Protein AF-A0A914JLK6-F1 (afdb_monomer_lite)

Foldseek 3Di:
DAPCVVVVVPPPAPPFGAPFAWAWWFWDAPDDDPDGTDIDGFAAEAECPPTHADPVIHTFKTFTPAQDDQAFWKKKKKWKQQPAFWTKIKIWWGQGRDSGSMGGRPDDDPQTDIQIDIAGAPPPDPPPPRCVPPQKMKMKMFMFTARDTDGCPPPQSVCLSVPRDNGPVVSCVGPVVVRSPHTNYMGMYIYGD

Radius of gyration: 16.37 Å; chains: 1; bounding box: 39×44×38 Å

Structure (mmCIF, N/CA/C/O backbone):
data_AF-A0A914JLK6-F1
#
_entry.id   AF-A0A914JLK6-F1
#
loop_
_atom_site.group_PDB
_atom_site.id
_atom_site.type_symbol
_atom_site.label_atom_id
_atom_site.label_alt_id
_atom_site.label_comp_id
_atom_site.label_asym_id
_atom_site.label_entity_id
_atom_site.label_seq_id
_atom_site.pdbx_PDB_ins_code
_atom_site.Cartn_x
_atom_site.Cartn_y
_atom_site.Cartn_z
_atom_site.occupancy
_atom_site.B_iso_or_equiv
_atom_site.auth_seq_id
_atom_site.auth_comp_id
_atom_site.auth_asym_id
_atom_site.auth_atom_id
_atom_site.pdbx_PDB_model_num
ATOM 1 N N . MET A 1 1 ? -15.662 -10.775 -9.921 1.00 51.44 1 MET A N 1
ATOM 2 C CA . MET A 1 1 ? -15.520 -9.303 -9.989 1.00 51.44 1 MET A CA 1
ATOM 3 C C . MET A 1 1 ? -14.585 -8.872 -8.863 1.00 51.44 1 MET A C 1
ATOM 5 O O . MET A 1 1 ? -14.790 -9.366 -7.759 1.00 51.44 1 MET A O 1
ATOM 9 N N . PRO A 1 2 ? -13.545 -8.056 -9.115 1.00 67.31 2 PRO A N 1
ATOM 10 C CA . PRO A 1 2 ? -12.584 -7.654 -8.083 1.00 67.31 2 PRO A CA 1
ATOM 11 C C . PRO A 1 2 ? -13.261 -6.956 -6.897 1.00 67.31 2 PRO A C 1
ATOM 13 O O . PRO A 1 2 ? -14.128 -6.103 -7.097 1.00 67.31 2 PRO A O 1
ATOM 16 N N . VAL A 1 3 ? -12.841 -7.289 -5.671 1.00 74.81 3 VAL A N 1
ATOM 17 C CA . VAL A 1 3 ? -13.467 -6.812 -4.419 1.00 74.81 3 VAL A CA 1
ATOM 18 C C . VAL A 1 3 ? -13.531 -5.278 -4.351 1.00 74.81 3 VAL A C 1
ATOM 20 O O . VAL A 1 3 ? -14.501 -4.719 -3.851 1.00 74.81 3 VAL A O 1
ATOM 23 N N . PHE A 1 4 ? -12.548 -4.590 -4.933 1.00 76.56 4 PHE A N 1
ATOM 24 C CA . PHE A 1 4 ? -12.438 -3.127 -4.929 1.00 76.56 4 PHE A CA 1
ATOM 25 C C . PHE A 1 4 ? -13.512 -2.407 -5.753 1.00 76.56 4 PHE A C 1
ATOM 27 O O . PHE A 1 4 ? -13.849 -1.267 -5.433 1.00 76.56 4 PHE A O 1
ATOM 34 N N . TYR A 1 5 ? -14.074 -3.052 -6.781 1.00 74.06 5 TYR A N 1
ATOM 35 C CA . TYR A 1 5 ? -15.223 -2.493 -7.501 1.00 74.06 5 TYR A CA 1
ATOM 36 C C . TYR A 1 5 ? -16.512 -2.659 -6.698 1.00 74.06 5 TYR A C 1
ATOM 38 O O . TYR A 1 5 ? -17.339 -1.755 -6.661 1.00 74.06 5 TYR A O 1
ATOM 46 N N . VAL A 1 6 ? -16.662 -3.794 -6.009 1.00 60.12 6 VAL A N 1
ATOM 47 C CA . VAL A 1 6 ? -17.845 -4.087 -5.185 1.00 60.12 6 VAL A CA 1
ATOM 48 C C . VAL A 1 6 ? -17.938 -3.125 -4.000 1.00 60.12 6 VAL A C 1
ATOM 50 O O . VAL A 1 6 ? -19.023 -2.685 -3.635 1.00 60.12 6 VAL A O 1
ATOM 53 N N . THR A 1 7 ? -16.797 -2.738 -3.430 1.00 67.44 7 THR A N 1
ATOM 54 C CA . THR A 1 7 ? -16.727 -1.778 -2.322 1.00 67.44 7 THR A CA 1
ATOM 55 C C . THR A 1 7 ? -16.638 -0.317 -2.754 1.00 67.44 7 THR A C 1
ATOM 57 O O . THR A 1 7 ? -16.491 0.552 -1.898 1.00 67.44 7 THR A O 1
ATOM 60 N N . SER A 1 8 ? -16.734 -0.026 -4.058 1.00 76.06 8 SER A N 1
ATOM 61 C CA . SER A 1 8 ? -16.600 1.327 -4.630 1.00 76.06 8 SER A CA 1
ATOM 62 C C . SER A 1 8 ? -15.280 2.044 -4.287 1.00 76.06 8 SER A C 1
ATOM 64 O O . SER A 1 8 ? -15.167 3.257 -4.458 1.00 76.06 8 SER A O 1
ATOM 66 N N . LEU A 1 9 ? -14.254 1.307 -3.839 1.00 76.56 9 LEU A N 1
ATOM 67 C CA . LEU A 1 9 ? -12.904 1.846 -3.633 1.00 76.56 9 LEU A CA 1
ATOM 68 C C . LEU A 1 9 ? -12.240 2.186 -4.974 1.00 76.56 9 LEU A C 1
ATOM 70 O O . LEU A 1 9 ? -11.481 3.153 -5.069 1.00 76.56 9 LEU A O 1
ATOM 74 N N . SER A 1 10 ? -12.575 1.425 -6.017 1.00 76.88 10 SER A N 1
ATOM 75 C CA . SER A 1 10 ? -12.256 1.739 -7.408 1.00 76.88 10 SER A CA 1
ATOM 76 C C . SER A 1 10 ? -13.522 2.118 -8.186 1.00 76.88 10 SER A C 1
ATOM 78 O O . SER A 1 10 ? -14.533 1.429 -8.044 1.00 76.88 10 SER A O 1
ATOM 80 N N . PRO A 1 11 ? -13.488 3.170 -9.030 1.00 74.12 11 PRO A N 1
ATOM 81 C CA . PRO A 1 11 ? -12.346 4.043 -9.334 1.00 74.12 11 PRO A CA 1
ATOM 82 C C . PRO A 1 11 ? -12.174 5.224 -8.355 1.00 74.12 11 PRO A C 1
ATOM 84 O O . PRO A 1 11 ? -11.292 6.053 -8.554 1.00 74.12 11 PRO A O 1
ATOM 87 N N . SER A 1 12 ? -13.023 5.339 -7.324 1.00 74.06 12 SER A N 1
ATOM 88 C CA . SER A 1 12 ? -13.141 6.566 -6.516 1.00 74.06 12 SER A CA 1
ATOM 89 C C . SER A 1 12 ? -11.857 6.981 -5.795 1.00 74.06 12 SER A C 1
ATOM 91 O O . SER A 1 12 ? -11.597 8.174 -5.678 1.00 74.06 12 SER A O 1
ATOM 93 N N . ILE A 1 13 ? -11.102 6.024 -5.253 1.00 76.62 13 ILE A N 1
ATOM 94 C CA . ILE A 1 13 ? -9.840 6.272 -4.538 1.00 76.62 13 ILE A CA 1
ATOM 95 C C . ILE A 1 13 ? -8.681 5.692 -5.338 1.00 76.62 13 ILE A C 1
ATOM 97 O O . ILE A 1 13 ? -7.614 6.294 -5.428 1.00 76.62 13 ILE A O 1
ATOM 101 N N . ILE A 1 14 ? -8.890 4.506 -5.909 1.00 82.31 14 ILE A N 1
ATOM 102 C CA . ILE A 1 14 ? -7.873 3.777 -6.656 1.00 82.31 14 ILE A CA 1
ATOM 103 C C . ILE A 1 14 ? -8.328 3.680 -8.107 1.00 82.31 14 ILE A C 1
ATOM 105 O O . ILE A 1 14 ? -9.331 3.004 -8.354 1.00 82.31 14 ILE A O 1
ATOM 109 N N . PRO A 1 15 ? -7.585 4.272 -9.060 1.00 80.50 15 PRO A N 1
ATOM 110 C CA . PRO A 1 15 ? -7.978 4.322 -10.465 1.00 80.50 15 PRO A CA 1
ATOM 111 C C . PRO A 1 15 ? -8.300 2.945 -11.055 1.00 80.50 15 PRO A C 1
ATOM 113 O O . PRO A 1 15 ? -9.349 2.765 -11.668 1.00 80.50 15 PRO A O 1
ATOM 116 N N . ASN A 1 16 ? -7.435 1.957 -10.800 1.00 84.38 16 ASN A N 1
ATOM 117 C CA . ASN A 1 16 ? -7.572 0.593 -11.306 1.00 84.38 16 ASN A CA 1
ATOM 118 C C . ASN A 1 16 ? -7.625 -0.407 -10.149 1.00 84.38 16 ASN A C 1
ATOM 120 O O . ASN A 1 16 ? -6.753 -0.392 -9.279 1.00 84.38 16 ASN A O 1
ATOM 124 N N . ALA A 1 17 ? -8.618 -1.298 -10.156 1.00 85.38 17 ALA A N 1
ATOM 125 C CA . ALA A 1 17 ? -8.722 -2.324 -9.127 1.00 85.38 17 ALA A CA 1
ATOM 126 C C . ALA A 1 17 ? -7.528 -3.298 -9.189 1.00 85.38 17 ALA A C 1
ATOM 128 O O . ALA A 1 17 ? -7.058 -3.614 -10.286 1.00 85.38 17 ALA A O 1
ATOM 129 N N . PRO A 1 18 ? -7.064 -3.813 -8.037 1.00 88.25 18 PRO A N 1
ATOM 130 C CA . PRO A 1 18 ? -6.022 -4.829 -8.007 1.00 88.25 18 PRO A CA 1
ATOM 131 C C . PRO A 1 18 ? -6.419 -6.114 -8.734 1.00 88.25 18 PRO A C 1
ATOM 133 O O . PRO A 1 18 ? -7.589 -6.508 -8.716 1.00 88.25 18 PRO A O 1
ATOM 136 N N . ALA A 1 19 ? -5.430 -6.785 -9.331 1.00 86.88 19 ALA A N 1
ATOM 137 C CA . ALA A 1 19 ? -5.647 -8.039 -10.052 1.00 86.88 19 ALA A CA 1
ATOM 138 C C . ALA A 1 19 ? -5.975 -9.221 -9.119 1.00 86.88 19 ALA A C 1
ATOM 140 O O . ALA A 1 19 ? -6.777 -10.079 -9.487 1.00 86.88 19 ALA A O 1
ATOM 141 N N . SER A 1 20 ? -5.393 -9.256 -7.915 1.00 88.44 20 SER A N 1
ATOM 142 C CA . SER A 1 20 ? -5.618 -10.301 -6.909 1.00 88.44 20 SER A CA 1
ATOM 143 C C . SER A 1 20 ? -5.851 -9.747 -5.496 1.00 88.44 20 SER A C 1
ATOM 145 O O . SER A 1 20 ? -5.750 -8.543 -5.235 1.00 88.44 20 SER A O 1
ATOM 147 N N . GLY A 1 21 ? -6.221 -10.637 -4.572 1.00 87.81 21 GLY A N 1
ATOM 148 C CA . GLY A 1 21 ? -6.368 -10.328 -3.153 1.00 87.81 21 GLY A CA 1
ATOM 149 C C . GLY A 1 21 ? -5.070 -10.509 -2.362 1.00 87.81 21 GLY A C 1
ATOM 150 O O . GLY A 1 21 ? -4.130 -11.184 -2.786 1.00 87.81 21 GLY A O 1
ATOM 151 N N . ILE A 1 22 ? -5.042 -9.917 -1.172 1.00 91.69 22 ILE A N 1
ATOM 152 C CA . ILE A 1 22 ? -4.073 -10.246 -0.119 1.00 91.69 22 ILE A CA 1
ATOM 153 C C . ILE A 1 22 ? -4.765 -11.225 0.840 1.00 91.69 22 ILE A C 1
ATOM 155 O O . ILE A 1 22 ? -5.910 -10.981 1.232 1.00 91.69 22 ILE A O 1
ATOM 159 N N . ASP A 1 23 ? -4.081 -12.313 1.200 1.00 90.12 23 ASP A N 1
ATOM 160 C CA . ASP A 1 23 ? -4.590 -13.348 2.112 1.00 90.12 23 ASP A CA 1
ATOM 161 C C . ASP A 1 23 ? -4.698 -12.779 3.534 1.00 90.12 23 ASP A C 1
ATOM 163 O O . ASP A 1 23 ? -5.784 -12.686 4.111 1.00 90.12 23 ASP A O 1
ATOM 167 N N . TYR A 1 24 ? -3.574 -12.286 4.063 1.00 92.31 24 TYR A N 1
ATOM 168 C CA . TYR A 1 24 ? -3.529 -11.619 5.359 1.00 92.31 24 TYR A CA 1
ATOM 169 C C . TYR A 1 24 ? -2.393 -10.591 5.453 1.00 92.31 24 TYR A C 1
ATOM 171 O O . TYR A 1 24 ? -1.413 -10.607 4.703 1.00 92.31 24 TYR A O 1
ATOM 179 N N . ILE A 1 25 ? -2.534 -9.673 6.403 1.00 92.88 25 ILE A N 1
ATOM 180 C CA . ILE A 1 25 ? -1.597 -8.590 6.697 1.00 92.88 25 ILE A CA 1
ATOM 181 C C . ILE A 1 25 ? -1.244 -8.660 8.178 1.00 92.88 25 ILE A C 1
ATOM 183 O O . ILE A 1 25 ? -2.132 -8.713 9.022 1.00 92.88 25 ILE A O 1
ATOM 187 N N . VAL A 1 26 ? 0.045 -8.611 8.506 1.00 91.94 26 VAL A N 1
ATOM 188 C CA . VAL A 1 26 ? 0.512 -8.531 9.895 1.00 91.94 26 VAL A CA 1
ATOM 189 C C . VAL A 1 26 ? 0.804 -7.077 10.230 1.00 91.94 26 VAL A C 1
ATOM 191 O O . VAL A 1 26 ? 1.658 -6.447 9.593 1.00 91.94 26 VAL A O 1
ATOM 194 N N . LEU A 1 27 ? 0.134 -6.542 11.249 1.00 88.50 27 LEU A N 1
ATOM 195 C CA . LEU A 1 27 ? 0.415 -5.193 11.740 1.00 88.50 27 LEU A CA 1
ATOM 196 C C . LEU A 1 27 ? 1.680 -5.167 12.601 1.00 88.50 27 LEU A C 1
ATOM 198 O O . LEU A 1 27 ? 1.984 -6.117 13.319 1.00 88.50 27 LEU A O 1
ATOM 202 N N . ASN A 1 28 ? 2.406 -4.052 12.556 1.00 85.88 28 ASN A N 1
ATOM 203 C CA . ASN A 1 28 ? 3.559 -3.818 13.411 1.00 85.88 28 ASN A CA 1
ATOM 204 C C . ASN A 1 28 ? 3.188 -2.917 14.590 1.00 85.88 28 ASN A C 1
ATOM 206 O O . ASN A 1 28 ? 2.630 -1.830 14.412 1.00 85.88 28 ASN A O 1
ATOM 210 N N . GLU A 1 29 ? 3.532 -3.350 15.797 1.00 79.94 29 GLU A N 1
ATOM 211 C CA . GLU A 1 29 ? 3.361 -2.542 16.999 1.00 79.94 29 GLU A CA 1
ATOM 212 C C . GLU A 1 29 ? 4.485 -1.521 17.161 1.00 79.94 29 GLU A C 1
ATOM 214 O O . GLU A 1 29 ? 5.628 -1.754 16.774 1.00 79.94 29 GLU A O 1
ATOM 219 N N . TYR A 1 30 ? 4.159 -0.378 17.771 1.00 71.00 30 TYR A N 1
ATOM 220 C CA . TYR A 1 30 ? 5.162 0.632 18.105 1.00 71.00 30 TYR A CA 1
ATOM 221 C C . TYR A 1 30 ? 5.977 0.235 19.343 1.00 71.00 30 TYR A C 1
ATOM 223 O O . TYR A 1 30 ? 7.176 0.486 19.412 1.00 71.00 30 TYR A O 1
ATOM 231 N N . VAL A 1 31 ? 5.321 -0.404 20.314 1.00 67.88 31 VAL A N 1
ATOM 232 C CA . VAL A 1 31 ? 5.953 -0.987 21.500 1.00 67.88 31 VAL A CA 1
ATOM 233 C C . VAL A 1 31 ? 5.589 -2.457 21.520 1.00 67.88 31 VAL A C 1
ATOM 235 O O . VAL A 1 31 ? 4.403 -2.773 21.528 1.00 67.88 31 VAL A O 1
ATOM 238 N N . ALA A 1 32 ? 6.596 -3.329 21.539 1.00 66.94 32 ALA A N 1
ATOM 239 C CA . ALA A 1 32 ? 6.387 -4.770 21.548 1.00 66.94 32 ALA A CA 1
ATOM 240 C C . ALA A 1 32 ? 5.490 -5.184 22.724 1.00 66.94 32 ALA A C 1
ATOM 242 O O . ALA A 1 32 ? 5.832 -4.968 23.892 1.00 66.94 32 ALA A O 1
ATOM 243 N N . SER A 1 33 ? 4.335 -5.772 22.419 1.00 67.38 33 SER A N 1
ATOM 244 C CA . SER A 1 33 ? 3.552 -6.522 23.394 1.00 67.38 33 SER A CA 1
ATOM 245 C C . SER A 1 33 ? 4.112 -7.944 23.533 1.00 67.38 33 SER A C 1
ATOM 247 O O . SER A 1 33 ? 4.854 -8.432 22.682 1.00 67.38 33 SER A O 1
ATOM 249 N N . LYS A 1 34 ? 3.785 -8.634 24.633 1.00 65.88 34 LYS A N 1
ATOM 250 C CA . LYS A 1 34 ? 4.225 -10.024 24.871 1.00 65.88 34 LYS A CA 1
ATOM 251 C C . LYS A 1 34 ? 3.493 -11.061 23.992 1.00 65.88 34 LYS A C 1
ATOM 253 O O . LYS A 1 34 ? 3.729 -12.251 24.166 1.00 65.88 34 LYS A O 1
ATOM 258 N N . GLY A 1 35 ? 2.584 -10.636 23.111 1.00 71.56 35 GLY A N 1
ATOM 259 C CA . GLY A 1 35 ? 1.704 -11.514 22.337 1.00 71.56 35 GLY A CA 1
ATOM 260 C C . GLY A 1 35 ? 2.054 -11.597 20.847 1.00 71.56 35 GLY A C 1
ATOM 261 O O . GLY A 1 35 ? 2.899 -10.844 20.359 1.00 71.56 35 GLY A O 1
ATOM 262 N N . PRO A 1 36 ? 1.398 -12.507 20.103 1.00 79.44 36 PRO A N 1
ATOM 263 C CA . PRO A 1 36 ? 1.497 -12.534 18.651 1.00 79.44 36 PRO A CA 1
ATOM 264 C C . PRO A 1 36 ? 0.918 -11.244 18.056 1.00 79.44 36 PRO A C 1
ATOM 266 O O . PRO A 1 36 ? -0.112 -10.731 18.507 1.00 79.44 36 PRO A O 1
ATOM 269 N N . LEU A 1 37 ? 1.592 -10.724 17.030 1.00 84.38 37 LEU A N 1
ATOM 270 C CA . LEU A 1 37 ? 1.117 -9.565 16.278 1.00 84.38 37 LEU A CA 1
ATOM 271 C C . LEU A 1 37 ? -0.164 -9.925 15.517 1.00 84.38 37 LEU A C 1
ATOM 273 O O . LEU A 1 37 ? -0.284 -11.060 15.053 1.00 84.38 37 LEU A O 1
ATOM 277 N N . PRO A 1 38 ? -1.116 -8.990 15.373 1.00 85.44 38 PRO A N 1
ATOM 278 C CA . PRO A 1 38 ? -2.407 -9.319 14.804 1.00 85.44 38 PRO A CA 1
ATOM 279 C C . PRO A 1 38 ? -2.308 -9.490 13.290 1.00 85.44 38 PRO A C 1
ATOM 281 O O . PRO A 1 38 ? -1.707 -8.672 12.584 1.00 85.44 38 PRO A O 1
ATOM 284 N N . GLU A 1 39 ? -2.948 -10.557 12.827 1.00 89.94 39 GLU A N 1
ATOM 285 C CA . GLU A 1 39 ? -3.199 -10.854 11.424 1.00 89.94 39 GLU A CA 1
ATOM 286 C C . GLU A 1 39 ? -4.582 -10.336 11.038 1.00 89.94 39 GLU A C 1
ATOM 288 O O . GLU A 1 39 ? -5.567 -10.598 11.724 1.00 89.94 39 GLU A O 1
ATOM 293 N N . ILE A 1 40 ? -4.641 -9.583 9.945 1.00 89.75 40 ILE A N 1
ATOM 294 C CA . ILE A 1 40 ? -5.853 -8.946 9.441 1.00 89.75 40 ILE A CA 1
ATOM 295 C C . ILE A 1 40 ? -6.112 -9.417 8.019 1.00 89.75 40 ILE A C 1
ATOM 297 O O . ILE A 1 40 ? -5.205 -9.411 7.185 1.00 89.75 40 ILE A O 1
ATOM 301 N N . ARG A 1 41 ? -7.358 -9.782 7.735 1.00 91.00 41 ARG A N 1
ATOM 302 C CA . ARG A 1 41 ? -7.831 -10.184 6.412 1.00 91.00 41 ARG A CA 1
ATOM 303 C C . ARG A 1 41 ? -8.681 -9.094 5.770 1.00 91.00 41 ARG A C 1
ATOM 305 O O . ARG A 1 41 ? -9.063 -8.095 6.381 1.00 91.00 41 ARG A O 1
ATOM 312 N N . THR A 1 42 ? -8.968 -9.288 4.488 1.00 87.19 42 THR A N 1
ATOM 313 C CA . THR A 1 42 ? -9.777 -8.348 3.709 1.00 87.19 42 THR A CA 1
ATOM 314 C C . THR A 1 42 ? -11.180 -8.206 4.294 1.00 87.19 42 THR A C 1
ATOM 316 O O . THR A 1 42 ? -11.908 -9.183 4.426 1.00 87.19 42 THR A O 1
ATOM 319 N N . GLY A 1 43 ? -11.575 -6.967 4.577 1.00 83.25 43 GLY A N 1
ATOM 320 C CA . GLY A 1 43 ? -12.886 -6.615 5.112 1.00 83.25 43 GLY A CA 1
ATOM 321 C C . GLY A 1 43 ? -12.983 -6.634 6.636 1.00 83.25 43 GLY A C 1
ATOM 322 O O . GLY A 1 43 ? -14.000 -6.167 7.147 1.00 83.25 43 GLY A O 1
ATOM 323 N N . ASP A 1 44 ? -11.947 -7.091 7.344 1.00 85.50 44 ASP A N 1
ATOM 324 C CA . ASP A 1 44 ? -11.962 -7.212 8.800 1.00 85.50 44 ASP A CA 1
ATOM 325 C C . ASP A 1 44 ? -12.140 -5.862 9.506 1.00 85.50 44 ASP A C 1
ATOM 327 O O . ASP A 1 44 ? -11.676 -4.803 9.056 1.00 85.50 44 ASP A O 1
ATOM 331 N N . HIS A 1 45 ? -12.773 -5.927 10.678 1.00 84.31 45 HIS A N 1
ATOM 332 C CA . HIS A 1 45 ? -12.903 -4.814 11.611 1.00 84.31 45 HIS A CA 1
ATOM 333 C C . HIS A 1 45 ? -12.070 -5.113 12.841 1.00 84.31 45 HIS A C 1
ATOM 335 O O . HIS A 1 45 ? -12.435 -5.923 13.690 1.00 84.31 45 HIS A O 1
ATOM 341 N N . PHE A 1 46 ? -10.945 -4.431 12.938 1.00 82.88 46 PHE A N 1
ATOM 342 C CA . PHE A 1 46 ? -9.969 -4.648 13.977 1.00 82.88 46 PHE A CA 1
ATOM 343 C C . PHE A 1 46 ? -10.047 -3.549 15.040 1.00 82.88 46 PHE A C 1
ATOM 345 O O . PHE A 1 46 ? -9.991 -2.359 14.730 1.00 82.88 46 PHE A O 1
ATOM 352 N N . SER A 1 47 ? -10.145 -3.937 16.310 1.00 79.25 47 SER A N 1
ATOM 353 C CA . SER A 1 47 ? -10.071 -2.996 17.429 1.00 79.25 47 SER A CA 1
ATOM 354 C C . SER A 1 47 ? -8.623 -2.796 17.859 1.00 79.25 47 SER A C 1
ATOM 356 O O . SER A 1 47 ? -7.884 -3.762 18.028 1.00 79.25 47 SER A O 1
ATOM 358 N N . LYS A 1 48 ? -8.204 -1.544 18.071 1.00 72.56 48 LYS A N 1
ATOM 359 C CA . LYS A 1 48 ? -6.843 -1.245 18.540 1.00 72.56 48 LYS A CA 1
ATOM 360 C C . LYS A 1 48 ? -6.537 -1.815 19.906 1.00 72.56 48 LYS A C 1
ATOM 362 O O . LYS A 1 48 ? -5.397 -2.182 20.145 1.00 72.56 48 LYS A O 1
ATOM 367 N N . LEU A 1 49 ? -7.516 -1.870 20.797 1.00 68.06 49 LEU A N 1
ATOM 368 C CA . LEU A 1 49 ? -7.362 -2.499 22.104 1.00 68.06 49 LEU A CA 1
ATOM 369 C C . LEU A 1 49 ? -7.293 -4.019 21.877 1.00 68.06 49 LEU A C 1
ATOM 371 O O . LEU A 1 49 ? -8.242 -4.548 21.297 1.00 68.06 49 LEU A O 1
ATOM 375 N N . PRO A 1 50 ? -6.221 -4.740 22.277 1.00 69.44 50 PRO A N 1
ATOM 376 C CA . PRO A 1 50 ? -5.225 -4.440 23.328 1.00 69.44 50 PRO A CA 1
ATOM 377 C C . PRO A 1 50 ? -3.820 -3.965 22.871 1.00 69.44 50 PRO A C 1
ATOM 379 O O . PRO A 1 50 ? -2.910 -3.860 23.695 1.00 69.44 50 PRO A O 1
ATOM 382 N N . TYR A 1 51 ? -3.608 -3.702 21.586 1.00 70.00 51 TYR A N 1
ATOM 383 C CA . TYR A 1 51 ? -2.294 -3.460 20.981 1.00 70.00 51 TYR A CA 1
ATOM 384 C C . TYR A 1 51 ? -1.861 -1.984 21.012 1.00 70.00 51 TYR A C 1
ATOM 386 O O . TYR A 1 51 ? -2.665 -1.054 20.882 1.00 70.00 51 TYR A O 1
ATOM 394 N N . LYS A 1 52 ? -0.549 -1.735 21.127 1.00 70.94 52 LYS A N 1
ATOM 395 C CA . LYS A 1 52 ? 0.013 -0.368 21.184 1.00 70.94 52 LYS A CA 1
ATOM 396 C C . LYS A 1 52 ? 0.418 0.139 19.799 1.00 70.94 52 LYS A C 1
ATOM 398 O O . LYS A 1 52 ? 1.602 0.298 19.489 1.00 70.94 52 LYS A O 1
ATOM 403 N N . PHE A 1 53 ? -0.577 0.420 18.960 1.00 77.06 53 PHE A N 1
ATOM 404 C CA . PHE A 1 53 ? -0.352 0.959 17.617 1.00 77.06 53 PHE A CA 1
ATOM 405 C C . PHE A 1 53 ? -0.197 2.484 17.581 1.00 77.06 53 PHE A C 1
ATOM 407 O O . PHE A 1 53 ? -0.993 3.218 18.170 1.00 77.06 53 PHE A O 1
ATOM 414 N N . ARG A 1 54 ? 0.777 2.970 16.799 1.00 70.75 54 ARG A N 1
ATOM 415 C CA . ARG A 1 54 ? 0.837 4.376 16.369 1.00 70.75 54 ARG A CA 1
ATOM 416 C C . ARG A 1 54 ? -0.164 4.606 15.230 1.00 70.75 54 ARG A C 1
ATOM 418 O O . ARG A 1 54 ? -0.477 3.683 14.488 1.00 70.75 54 ARG A O 1
ATOM 425 N N . GLU A 1 55 ? -0.697 5.819 15.110 1.00 69.69 55 GLU A N 1
ATOM 426 C CA . GLU A 1 55 ? -1.454 6.244 13.925 1.00 69.69 55 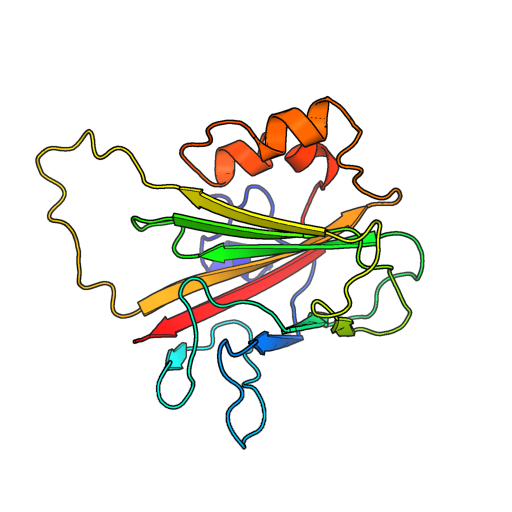GLU A CA 1
ATOM 427 C C . GLU A 1 55 ? -0.547 7.028 12.970 1.00 69.69 55 GLU A C 1
ATOM 429 O O . GLU A 1 55 ? 0.102 7.968 13.440 1.00 69.69 55 GLU A O 1
ATOM 434 N N . PRO A 1 56 ? -0.514 6.698 11.663 1.00 74.88 56 PRO A N 1
ATOM 435 C CA . PRO A 1 56 ? -1.070 5.497 11.015 1.00 74.88 56 PRO A CA 1
ATOM 436 C C . PRO A 1 56 ? -0.346 4.206 11.443 1.00 74.88 56 PRO A C 1
ATOM 438 O O . PRO A 1 56 ? 0.825 4.243 11.820 1.00 74.88 56 PRO A O 1
ATOM 441 N N . VAL A 1 57 ? -1.046 3.065 11.398 1.00 81.56 57 VAL A N 1
ATOM 442 C CA . VAL A 1 57 ? -0.466 1.763 11.778 1.00 81.56 57 VAL A CA 1
ATOM 443 C C . VAL A 1 57 ? 0.574 1.322 10.752 1.00 81.56 57 VAL A C 1
ATOM 445 O O . VAL A 1 57 ? 0.328 1.386 9.552 1.00 81.56 57 VAL A O 1
ATOM 448 N N . TYR A 1 58 ? 1.735 0.863 11.215 1.00 85.06 58 TYR A N 1
ATOM 449 C CA . TYR A 1 58 ? 2.773 0.321 10.340 1.00 85.06 58 TYR A CA 1
ATOM 450 C C . TYR A 1 58 ? 2.506 -1.147 10.025 1.00 85.06 58 TYR A C 1
ATOM 452 O O . TYR A 1 58 ? 1.955 -1.881 10.843 1.00 85.06 58 TYR A O 1
ATOM 460 N N . LEU A 1 59 ? 2.932 -1.590 8.848 1.00 88.81 59 LEU A N 1
ATOM 461 C CA . LEU A 1 59 ? 2.832 -2.987 8.450 1.00 88.81 59 LEU A CA 1
ATOM 462 C C . LEU A 1 59 ? 4.140 -3.712 8.764 1.00 88.81 59 LEU A C 1
ATOM 464 O O . LEU A 1 59 ? 5.223 -3.160 8.570 1.00 88.81 59 LEU A O 1
ATOM 468 N N . LYS A 1 60 ? 4.037 -4.956 9.232 1.00 89.50 60 LYS A N 1
ATOM 469 C CA . LYS A 1 60 ? 5.185 -5.851 9.410 1.00 89.50 60 LYS A CA 1
ATOM 470 C C . LYS A 1 60 ? 5.368 -6.768 8.208 1.00 89.50 60 LYS A C 1
ATOM 472 O O . LYS A 1 60 ? 6.494 -6.966 7.756 1.00 89.50 60 LYS A O 1
ATOM 477 N N . LYS A 1 61 ? 4.269 -7.344 7.721 1.00 91.69 61 LYS A N 1
ATOM 478 C CA . LYS A 1 61 ? 4.269 -8.361 6.667 1.00 91.69 61 LYS A CA 1
ATOM 479 C C . LYS A 1 61 ? 2.970 -8.309 5.873 1.00 91.69 61 LYS A C 1
ATOM 481 O O . LYS A 1 61 ? 1.922 -7.998 6.438 1.00 91.69 61 LYS A O 1
ATOM 486 N N . VAL A 1 62 ? 3.039 -8.645 4.593 1.00 92.50 62 VAL A N 1
ATOM 487 C CA . VAL A 1 62 ? 1.878 -8.808 3.710 1.00 92.50 62 VAL A CA 1
ATOM 488 C C . VAL A 1 62 ? 1.989 -10.160 3.021 1.00 92.50 62 VAL A C 1
ATOM 490 O O . VAL A 1 62 ? 3.020 -10.437 2.421 1.00 92.50 62 VAL A O 1
ATOM 493 N N . ALA A 1 63 ? 0.953 -10.990 3.102 1.00 93.38 63 ALA A N 1
ATOM 494 C CA . ALA A 1 63 ? 0.914 -12.291 2.445 1.00 93.38 63 ALA A CA 1
ATOM 495 C C . ALA A 1 63 ? -0.021 -12.252 1.236 1.00 93.38 63 ALA A C 1
ATOM 497 O O . ALA A 1 63 ? -1.226 -12.033 1.363 1.00 93.38 63 ALA A O 1
ATOM 498 N N . LEU A 1 64 ? 0.542 -12.453 0.050 1.00 91.31 64 LEU A N 1
ATOM 499 C CA . LEU A 1 64 ? -0.215 -12.542 -1.193 1.00 91.31 64 LEU A CA 1
ATOM 500 C C . LEU A 1 64 ? -1.043 -13.833 -1.229 1.00 91.31 64 LEU A C 1
ATOM 502 O O . LEU A 1 64 ? -0.649 -14.848 -0.655 1.00 91.31 64 LEU A O 1
ATOM 506 N N . GLN A 1 65 ? -2.179 -13.794 -1.926 1.00 86.69 65 GLN A N 1
ATOM 507 C CA . GLN A 1 65 ? -3.003 -14.984 -2.141 1.00 86.69 65 GLN A CA 1
ATOM 508 C C . GLN A 1 65 ? -2.264 -16.037 -2.978 1.00 86.69 65 GLN A C 1
ATOM 510 O O . GLN A 1 65 ? -2.244 -17.207 -2.606 1.00 86.69 65 GLN A O 1
ATOM 515 N N . ASP A 1 66 ? -1.587 -15.595 -4.039 1.00 81.25 66 ASP A N 1
ATOM 516 C CA . ASP A 1 66 ? -0.786 -16.444 -4.918 1.00 81.25 66 ASP A CA 1
ATOM 517 C C . ASP A 1 66 ? 0.643 -15.884 -5.032 1.00 81.25 66 ASP A C 1
ATOM 519 O O . ASP A 1 66 ? 0.815 -14.670 -5.210 1.00 81.25 66 ASP A O 1
ATOM 523 N N . PRO A 1 67 ? 1.690 -16.727 -4.940 1.00 70.75 67 PRO A N 1
ATOM 524 C CA . PRO A 1 67 ? 3.060 -16.288 -5.176 1.00 70.75 67 PRO A CA 1
ATOM 525 C C . PRO A 1 67 ? 3.228 -15.891 -6.649 1.00 70.75 67 PRO A C 1
ATOM 527 O O . PRO A 1 67 ? 2.896 -16.657 -7.552 1.00 70.75 67 PRO A O 1
ATOM 530 N N . MET A 1 68 ? 3.752 -14.690 -6.913 1.00 71.00 68 MET A N 1
ATOM 531 C CA . MET A 1 68 ? 4.049 -14.256 -8.285 1.00 71.00 68 MET A CA 1
ATOM 532 C C . MET A 1 68 ? 5.491 -14.601 -8.683 1.00 71.00 68 MET A C 1
ATOM 534 O O . MET A 1 68 ? 6.334 -14.900 -7.842 1.00 71.00 68 MET A O 1
ATOM 538 N N . ASN A 1 69 ? 5.794 -14.495 -9.982 1.00 70.81 69 ASN A N 1
ATOM 539 C CA . ASN A 1 69 ? 7.120 -14.772 -10.554 1.00 70.81 69 ASN A CA 1
ATOM 540 C C . ASN A 1 69 ? 8.266 -14.089 -9.778 1.00 70.81 69 ASN A C 1
ATOM 542 O O . ASN A 1 69 ? 8.136 -12.923 -9.400 1.00 70.81 69 ASN A O 1
ATOM 546 N N . GLN A 1 70 ? 9.407 -14.777 -9.653 1.00 70.50 70 GLN A N 1
ATOM 547 C CA . GLN A 1 70 ? 10.592 -14.363 -8.875 1.00 70.50 70 GLN A CA 1
ATOM 548 C C . GLN A 1 70 ? 11.300 -13.088 -9.366 1.00 70.50 70 GLN A C 1
ATOM 550 O O . GLN A 1 70 ? 12.233 -12.613 -8.729 1.00 70.50 70 GLN A O 1
ATOM 555 N N . GLU A 1 71 ? 10.903 -12.530 -10.504 1.00 82.81 71 GLU A N 1
ATOM 556 C CA . GLU A 1 71 ? 11.580 -11.367 -11.069 1.00 82.81 71 GLU A CA 1
ATOM 557 C C . GLU A 1 71 ? 10.907 -10.058 -10.652 1.00 82.81 71 GLU A C 1
ATOM 559 O O . GLU A 1 71 ? 9.692 -9.889 -10.812 1.00 82.81 71 GLU A O 1
ATOM 564 N N . GLY A 1 72 ? 11.719 -9.109 -10.182 1.00 87.88 72 GLY A N 1
ATOM 565 C CA . GLY A 1 72 ? 11.326 -7.728 -9.917 1.00 87.88 72 GLY A CA 1
ATOM 566 C C . GLY A 1 72 ? 11.255 -7.366 -8.435 1.00 87.88 72 GLY A C 1
ATOM 567 O O . GLY A 1 72 ? 11.848 -8.015 -7.575 1.00 87.88 72 GLY A O 1
ATOM 568 N N . PHE A 1 73 ? 10.525 -6.289 -8.157 1.00 90.19 73 PHE A N 1
ATOM 569 C CA . PHE A 1 73 ? 10.425 -5.673 -6.841 1.00 90.19 73 PHE A CA 1
ATOM 570 C C . PHE A 1 73 ? 8.966 -5.386 -6.502 1.00 90.19 73 PHE A C 1
ATOM 572 O O . PHE A 1 73 ? 8.233 -4.820 -7.317 1.00 90.19 73 PHE A O 1
ATOM 579 N N . TYR A 1 74 ? 8.566 -5.756 -5.291 1.00 91.88 74 TYR A N 1
ATOM 580 C CA . TYR A 1 74 ? 7.296 -5.392 -4.694 1.00 91.88 74 TYR A CA 1
ATOM 581 C C . TYR A 1 74 ? 7.386 -4.042 -3.989 1.00 91.88 74 TYR A C 1
ATOM 583 O O . TYR A 1 74 ? 8.354 -3.729 -3.289 1.00 91.88 74 TYR A O 1
ATOM 591 N N . HIS A 1 75 ? 6.312 -3.273 -4.126 1.00 92.38 75 HIS A N 1
ATOM 592 C CA . HIS A 1 75 ? 6.107 -2.021 -3.409 1.00 92.38 75 HIS A CA 1
ATOM 593 C C . HIS A 1 75 ? 4.750 -2.076 -2.731 1.00 92.38 75 HIS A C 1
ATOM 595 O O . HIS A 1 75 ? 3.734 -2.273 -3.391 1.00 92.38 75 HIS A O 1
ATOM 601 N N . VAL A 1 76 ? 4.728 -1.926 -1.415 1.00 92.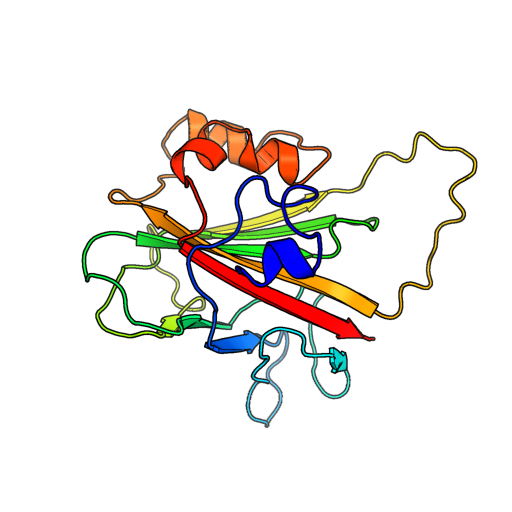88 76 VAL A N 1
ATOM 602 C CA . VAL A 1 76 ? 3.513 -1.974 -0.610 1.00 92.88 76 VAL A CA 1
ATOM 603 C C . VAL A 1 76 ? 3.136 -0.562 -0.209 1.00 92.88 76 VAL A C 1
ATOM 605 O O . VAL A 1 76 ? 3.884 0.113 0.491 1.00 92.88 76 VAL A O 1
ATOM 608 N N . LEU A 1 77 ? 1.957 -0.127 -0.623 1.00 91.69 77 LEU A N 1
ATOM 609 C CA . LEU A 1 77 ? 1.393 1.164 -0.284 1.00 91.69 77 LEU A CA 1
ATOM 610 C C . LEU A 1 77 ? 0.211 0.975 0.660 1.00 91.69 77 LEU A C 1
ATOM 612 O O . LEU A 1 77 ? -0.781 0.339 0.314 1.00 91.69 77 LEU A O 1
ATOM 616 N N . LEU A 1 78 ? 0.319 1.543 1.852 1.00 91.25 78 LEU A N 1
ATOM 617 C CA . LEU A 1 78 ? -0.757 1.635 2.823 1.00 91.25 78 LEU A CA 1
ATOM 618 C C . LEU A 1 78 ? -1.357 3.034 2.769 1.00 91.25 78 LEU A C 1
ATOM 620 O O . LEU A 1 78 ? -0.643 4.019 2.931 1.00 91.25 78 LEU A O 1
ATOM 624 N N . LEU A 1 79 ? -2.670 3.105 2.627 1.00 88.62 79 LEU A N 1
ATOM 625 C CA . LEU A 1 79 ? -3.451 4.326 2.720 1.00 88.62 79 LEU A CA 1
ATOM 626 C C . LEU A 1 79 ? -4.262 4.296 3.995 1.00 88.62 79 LEU A C 1
ATOM 628 O O . LEU A 1 79 ? -4.926 3.309 4.313 1.00 88.62 79 LEU A O 1
ATOM 632 N N . PHE A 1 80 ? -4.220 5.408 4.700 1.00 87.00 80 PHE A N 1
ATOM 633 C CA . PHE A 1 80 ? -4.937 5.625 5.929 1.00 87.00 80 PHE A CA 1
ATOM 634 C C . PHE A 1 80 ? -5.958 6.729 5.723 1.00 87.00 80 PHE A C 1
ATOM 636 O O . PHE A 1 80 ? -5.606 7.866 5.410 1.00 87.00 80 PHE A O 1
ATOM 643 N N . ASN A 1 81 ? -7.214 6.379 5.984 1.00 82.81 81 ASN A N 1
ATOM 644 C CA . ASN A 1 81 ? -8.322 7.313 6.067 1.00 82.81 81 ASN A CA 1
ATOM 645 C C . ASN A 1 81 ? -8.473 8.224 4.824 1.00 82.81 81 ASN A C 1
ATOM 647 O O . ASN A 1 81 ? -8.512 9.443 4.974 1.00 82.81 81 ASN A O 1
ATOM 651 N N . PRO A 1 82 ? -8.599 7.663 3.601 1.00 74.38 82 PRO A N 1
ATOM 652 C CA . PRO A 1 82 ? -8.639 8.439 2.346 1.00 74.38 82 PRO A CA 1
ATOM 653 C C . PRO A 1 82 ? -9.827 9.416 2.230 1.00 74.38 82 PRO A C 1
ATOM 655 O O . PRO A 1 82 ? 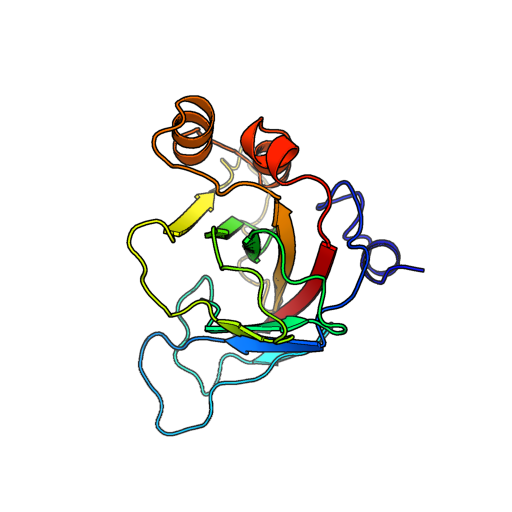-9.837 10.309 1.381 1.00 74.38 82 PRO A O 1
ATOM 658 N N . HIS A 1 83 ? -10.846 9.253 3.077 1.00 74.50 83 HIS A N 1
ATOM 659 C CA . HIS A 1 83 ? -12.019 10.128 3.139 1.00 74.50 83 HIS A CA 1
ATOM 660 C C . HIS A 1 83 ? -12.017 11.077 4.343 1.00 74.50 83 HIS A C 1
ATOM 662 O O . HIS A 1 83 ? -12.945 11.870 4.480 1.00 74.50 83 HIS A O 1
ATOM 668 N N . GLY A 1 84 ? -11.029 10.989 5.234 1.00 70.88 84 GLY A N 1
ATOM 669 C CA . GLY A 1 84 ? -10.966 11.819 6.431 1.00 70.88 84 GLY A CA 1
ATOM 670 C C . GLY A 1 84 ? -9.771 12.766 6.437 1.00 70.88 84 GLY A C 1
ATOM 671 O O . GLY A 1 84 ? -8.979 12.820 5.503 1.00 70.88 84 GLY A O 1
ATOM 672 N N . ASN A 1 85 ? -9.662 13.539 7.516 1.00 71.00 85 ASN A N 1
ATOM 673 C CA . ASN A 1 85 ? -8.561 14.468 7.752 1.00 71.00 85 ASN A CA 1
ATOM 674 C C . ASN A 1 85 ? -8.011 14.208 9.168 1.00 71.00 85 ASN A C 1
ATOM 676 O O . ASN A 1 85 ? -8.781 14.320 10.128 1.00 71.00 85 ASN A O 1
ATOM 680 N N . PRO A 1 86 ? -6.735 13.821 9.338 1.00 69.44 86 PRO A N 1
ATOM 681 C CA . PRO A 1 86 ? -5.704 13.684 8.307 1.00 69.44 86 PRO A CA 1
ATOM 682 C C . PRO A 1 86 ? -5.834 12.411 7.457 1.00 69.44 86 PRO A C 1
ATOM 684 O O . PRO A 1 86 ? -6.295 11.371 7.938 1.00 69.44 86 PRO A O 1
ATOM 687 N N . GLU A 1 87 ? -5.368 12.511 6.214 1.00 80.12 87 GLU A N 1
ATOM 688 C CA . GLU A 1 87 ? -5.091 11.400 5.300 1.00 80.12 87 GLU A CA 1
ATOM 689 C C . GLU A 1 87 ? -3.603 11.038 5.442 1.00 80.12 87 GLU A C 1
ATOM 691 O O . GLU A 1 87 ? -2.765 11.919 5.632 1.00 80.12 87 GLU A O 1
ATOM 696 N N . ALA A 1 88 ? -3.226 9.761 5.397 1.00 83.00 88 ALA A N 1
ATOM 697 C CA . ALA A 1 88 ? -1.807 9.392 5.414 1.00 83.00 88 ALA A CA 1
ATOM 698 C C . ALA A 1 88 ? -1.502 8.246 4.454 1.00 83.00 88 ALA A C 1
ATOM 700 O O . ALA A 1 88 ? -2.349 7.395 4.194 1.00 83.00 88 ALA A O 1
ATOM 701 N N . MET A 1 89 ? -0.274 8.218 3.946 1.00 87.69 89 MET A N 1
ATOM 702 C CA . MET A 1 89 ? 0.229 7.159 3.084 1.00 87.69 89 MET A CA 1
ATOM 703 C C . MET A 1 89 ? 1.591 6.662 3.574 1.00 87.69 89 MET A C 1
ATOM 705 O O . MET A 1 89 ? 2.470 7.458 3.912 1.00 87.69 89 MET A O 1
ATOM 709 N N . ASN A 1 90 ? 1.774 5.344 3.572 1.00 89.69 90 ASN A N 1
ATOM 710 C CA . ASN A 1 90 ? 3.044 4.688 3.857 1.00 89.69 90 ASN A CA 1
ATOM 711 C C . ASN A 1 90 ? 3.412 3.798 2.668 1.00 89.69 90 ASN A C 1
ATOM 713 O O . ASN A 1 90 ? 2.747 2.796 2.423 1.00 89.69 90 ASN A O 1
ATOM 717 N N . LEU A 1 91 ? 4.467 4.146 1.941 1.00 90.12 91 LEU A N 1
ATOM 718 C CA . LEU A 1 91 ? 5.003 3.364 0.835 1.00 90.12 91 LEU A CA 1
ATOM 719 C C . LEU A 1 91 ? 6.273 2.641 1.283 1.00 90.12 91 LEU A C 1
ATOM 721 O O . LEU A 1 91 ? 7.290 3.277 1.542 1.00 90.12 91 LEU A O 1
ATOM 725 N N . TYR A 1 92 ? 6.229 1.319 1.324 1.00 91.06 92 TYR A N 1
ATOM 726 C CA . TYR A 1 92 ? 7.387 0.445 1.466 1.00 91.06 92 TYR A CA 1
ATOM 727 C C . TYR A 1 92 ? 7.802 -0.005 0.069 1.00 91.06 92 TYR A C 1
ATOM 729 O O . TYR A 1 92 ? 7.019 -0.666 -0.605 1.00 91.06 92 TYR A O 1
ATOM 737 N N . TYR A 1 93 ? 8.994 0.351 -0.391 1.00 90.19 93 TYR A N 1
ATOM 738 C CA . TYR A 1 93 ? 9.413 0.100 -1.769 1.00 90.19 93 TYR A CA 1
ATOM 739 C C . TYR A 1 93 ? 10.706 -0.714 -1.840 1.00 90.19 93 TYR A C 1
ATOM 741 O O . TYR A 1 93 ? 11.491 -0.756 -0.890 1.00 90.19 93 TYR A O 1
ATOM 749 N N . ASN A 1 94 ? 10.903 -1.346 -2.997 1.00 90.56 94 ASN A N 1
ATOM 750 C CA . ASN A 1 94 ? 12.030 -2.212 -3.352 1.00 90.56 94 ASN A CA 1
ATOM 751 C C . ASN A 1 94 ? 12.124 -3.529 -2.578 1.00 90.56 94 ASN A C 1
ATOM 753 O O . ASN A 1 94 ? 13.215 -4.067 -2.434 1.00 90.56 94 ASN A O 1
ATOM 757 N N . ARG A 1 95 ? 11.004 -4.109 -2.132 1.00 88.69 95 ARG A N 1
ATOM 758 C CA . ARG A 1 95 ? 11.049 -5.452 -1.537 1.00 88.69 95 ARG A CA 1
ATOM 759 C C . ARG A 1 95 ? 11.332 -6.476 -2.638 1.00 88.69 95 ARG A C 1
ATOM 761 O O . ARG A 1 95 ? 10.570 -6.513 -3.604 1.00 88.69 95 ARG A O 1
ATOM 768 N N . PRO A 1 96 ? 12.403 -7.277 -2.562 1.00 87.25 96 PRO A N 1
ATOM 769 C CA . PRO A 1 96 ? 12.725 -8.220 -3.626 1.00 87.25 96 PRO A CA 1
ATOM 770 C C . PRO A 1 96 ? 11.590 -9.232 -3.801 1.00 87.25 96 PRO A C 1
ATOM 772 O O . PRO A 1 96 ? 11.049 -9.752 -2.821 1.00 87.25 96 PRO A O 1
ATOM 775 N N . ALA A 1 97 ? 11.208 -9.507 -5.049 1.00 84.81 97 ALA A N 1
ATOM 776 C CA . ALA A 1 97 ? 10.271 -10.584 -5.321 1.00 84.81 97 ALA A CA 1
ATOM 777 C C . ALA A 1 97 ? 10.946 -11.930 -5.029 1.00 84.81 97 ALA A C 1
ATOM 779 O O . ALA A 1 97 ? 12.046 -12.203 -5.500 1.00 84.81 97 ALA A O 1
ATOM 780 N N . THR A 1 98 ? 10.293 -12.775 -4.236 1.00 82.81 98 THR A N 1
ATOM 781 C CA . THR A 1 98 ? 10.767 -14.130 -3.931 1.00 82.81 98 THR A CA 1
ATOM 782 C C . THR A 1 98 ? 9.688 -15.145 -4.302 1.00 82.81 98 THR A C 1
ATOM 784 O O . THR A 1 98 ? 8.574 -14.768 -4.658 1.00 82.81 98 THR A O 1
ATOM 787 N N . LEU A 1 99 ? 10.004 -16.442 -4.217 1.00 79.38 99 LEU A N 1
ATOM 788 C CA . LEU A 1 99 ? 8.990 -17.506 -4.310 1.00 79.38 99 LEU A CA 1
ATOM 789 C C . LEU A 1 99 ? 8.005 -17.502 -3.144 1.00 79.38 99 LEU A C 1
ATOM 791 O O . LEU A 1 99 ? 6.981 -18.181 -3.204 1.00 79.38 99 LEU A O 1
ATOM 795 N N . SER A 1 100 ? 8.334 -16.795 -2.065 1.00 83.88 100 SER A N 1
ATOM 796 C CA . SER A 1 100 ? 7.438 -16.685 -0.936 1.00 83.88 100 SER A CA 1
ATOM 797 C C . SER A 1 100 ? 6.260 -15.792 -1.299 1.00 83.88 100 SER A C 1
ATOM 799 O O . SER A 1 100 ? 6.413 -14.734 -1.909 1.00 83.88 100 SER A O 1
ATOM 801 N N . ARG A 1 101 ? 5.073 -16.202 -0.857 1.00 88.81 101 ARG A N 1
ATOM 802 C CA . ARG A 1 101 ? 3.888 -15.339 -0.853 1.00 88.81 101 ARG A CA 1
ATOM 803 C C . ARG A 1 101 ? 4.008 -14.200 0.165 1.00 88.81 101 ARG A C 1
ATOM 805 O O . ARG A 1 101 ? 3.285 -13.213 0.069 1.00 88.81 101 ARG A O 1
ATOM 812 N N . ASP A 1 102 ? 4.904 -14.350 1.137 1.00 89.94 102 ASP A N 1
ATOM 813 C CA . ASP A 1 102 ? 5.097 -13.407 2.227 1.00 89.94 102 ASP A CA 1
ATOM 814 C C . ASP A 1 102 ? 6.110 -12.323 1.832 1.00 89.94 102 ASP A C 1
ATOM 816 O O . ASP A 1 102 ? 7.262 -12.607 1.503 1.00 89.94 102 ASP A O 1
ATOM 820 N N . ILE A 1 103 ? 5.680 -11.067 1.922 1.00 89.69 103 ILE A N 1
ATOM 821 C CA . ILE A 1 103 ? 6.501 -9.872 1.739 1.00 89.69 103 ILE A CA 1
ATOM 822 C C . ILE A 1 103 ? 6.800 -9.290 3.118 1.00 89.69 103 ILE A C 1
ATOM 824 O O . ILE A 1 103 ? 5.913 -8.750 3.789 1.00 89.69 103 ILE A O 1
ATOM 828 N N . GLU A 1 104 ? 8.056 -9.377 3.543 1.00 88.56 104 GLU A N 1
ATOM 829 C CA . GLU A 1 104 ? 8.510 -8.772 4.793 1.00 88.56 104 GLU A CA 1
ATOM 830 C C . GLU A 1 104 ? 8.798 -7.277 4.622 1.00 88.56 104 GLU A C 1
ATOM 832 O O . GLU A 1 104 ? 9.446 -6.849 3.669 1.00 88.56 104 GLU A O 1
ATOM 837 N N . LEU A 1 105 ? 8.315 -6.462 5.565 1.00 86.50 105 LEU A N 1
ATOM 838 C CA . LEU A 1 105 ? 8.417 -4.999 5.504 1.00 86.50 105 LEU A CA 1
ATOM 839 C C . LEU A 1 105 ? 9.334 -4.405 6.577 1.00 86.50 105 LEU A C 1
ATOM 841 O O . LEU A 1 105 ? 9.554 -3.194 6.576 1.00 86.50 105 LEU A O 1
ATOM 845 N N . VAL A 1 106 ? 9.870 -5.241 7.472 1.00 75.50 106 VAL A N 1
ATOM 846 C CA . VAL A 1 106 ? 10.717 -4.821 8.603 1.00 75.50 106 VAL A CA 1
ATOM 847 C C . VAL A 1 106 ? 12.210 -4.898 8.285 1.00 75.50 106 VAL A C 1
ATOM 849 O O . VAL A 1 106 ? 12.987 -4.258 8.984 1.00 75.50 106 VAL A O 1
ATOM 852 N N . ILE A 1 107 ? 12.625 -5.605 7.229 1.00 59.84 107 ILE A N 1
ATOM 853 C CA . ILE A 1 107 ? 14.046 -5.730 6.878 1.00 59.84 107 ILE A CA 1
ATOM 854 C C . ILE A 1 107 ? 14.565 -4.370 6.366 1.00 59.84 107 ILE A C 1
ATOM 856 O O . ILE A 1 107 ? 14.054 -3.857 5.362 1.00 59.84 107 ILE A O 1
ATOM 860 N N . PRO A 1 108 ? 15.543 -3.740 7.041 1.00 52.84 108 PRO A N 1
ATOM 861 C CA . PRO A 1 108 ? 16.187 -2.536 6.546 1.00 52.84 108 PRO A CA 1
ATOM 862 C C . PRO A 1 108 ? 17.346 -2.937 5.627 1.00 52.84 108 PRO A C 1
ATOM 864 O O . PRO A 1 108 ? 18.359 -3.449 6.092 1.00 52.84 108 PRO A O 1
ATOM 867 N N . ASN A 1 109 ? 17.210 -2.691 4.327 1.00 56.31 109 ASN A N 1
ATOM 868 C CA . ASN A 1 109 ? 18.300 -2.809 3.357 1.00 56.31 109 ASN A CA 1
ATOM 869 C C . ASN A 1 109 ? 18.625 -1.428 2.782 1.00 56.31 109 ASN A C 1
ATOM 871 O O . ASN A 1 109 ? 17.771 -0.550 2.745 1.00 56.31 109 ASN A O 1
ATOM 875 N N . TRP A 1 110 ? 19.862 -1.229 2.326 1.00 48.88 110 TRP A N 1
ATOM 876 C CA . TRP A 1 110 ? 20.383 0.088 1.926 1.00 48.88 110 TRP A CA 1
ATOM 877 C C . TRP A 1 110 ? 19.625 0.740 0.755 1.00 48.88 110 TRP A C 1
ATOM 879 O O . TRP A 1 110 ? 19.514 1.964 0.698 1.00 48.88 110 TRP A O 1
ATOM 889 N N . ASP A 1 111 ? 19.099 -0.070 -0.167 1.00 54.62 111 ASP A N 1
ATOM 890 C CA . ASP A 1 111 ? 18.315 0.389 -1.326 1.00 54.62 111 ASP A CA 1
ATOM 891 C C . ASP A 1 111 ? 16.804 0.163 -1.136 1.00 54.62 111 ASP A C 1
ATOM 893 O O . ASP A 1 111 ? 15.997 0.504 -1.998 1.00 54.62 111 ASP A O 1
ATOM 897 N N . GLU A 1 112 ? 16.405 -0.399 0.007 1.00 67.88 112 GLU A N 1
ATOM 898 C CA . GLU A 1 112 ? 15.012 -0.597 0.390 1.00 67.88 112 GLU A CA 1
ATOM 899 C C . GLU A 1 112 ? 14.579 0.547 1.295 1.00 67.88 112 GLU A C 1
ATOM 901 O O . GLU A 1 112 ? 15.285 0.947 2.221 1.00 67.88 112 GLU A O 1
ATOM 906 N N . GLY A 1 113 ? 13.411 1.114 1.025 1.00 74.88 113 GLY A N 1
ATOM 907 C CA . GLY A 1 113 ? 13.005 2.321 1.717 1.00 74.88 113 GLY A CA 1
ATOM 908 C C . GLY A 1 113 ? 11.560 2.298 2.143 1.00 74.88 113 GLY A C 1
ATOM 909 O O . GLY A 1 113 ? 10.714 1.590 1.600 1.00 74.88 113 GLY A O 1
ATOM 910 N N . ALA A 1 114 ? 11.286 3.137 3.131 1.00 80.56 114 ALA A N 1
ATOM 911 C CA . ALA A 1 114 ? 9.940 3.526 3.467 1.00 80.56 114 ALA A CA 1
ATOM 912 C C . ALA A 1 114 ? 9.790 5.034 3.271 1.00 80.56 114 ALA A C 1
ATOM 914 O O . ALA A 1 114 ? 10.677 5.833 3.591 1.00 80.56 114 ALA A O 1
ATOM 915 N N . PHE A 1 115 ? 8.669 5.411 2.684 1.00 82.06 115 PHE A N 1
ATOM 916 C CA . PHE A 1 115 ? 8.231 6.779 2.522 1.00 82.06 115 PHE A CA 1
ATOM 917 C C . PHE A 1 115 ? 6.921 6.929 3.285 1.00 82.06 115 PHE A C 1
ATOM 919 O O . PHE A 1 115 ? 5.949 6.235 3.001 1.00 82.06 115 PHE A O 1
ATOM 926 N N . PHE A 1 116 ? 6.922 7.797 4.289 1.00 84.69 116 PHE A N 1
ATOM 927 C CA . PHE A 1 116 ? 5.774 8.033 5.152 1.00 84.69 116 PHE A CA 1
ATOM 928 C C . PHE A 1 116 ? 5.352 9.477 5.008 1.00 84.69 116 PHE A C 1
ATOM 930 O O . PHE A 1 116 ? 6.183 10.382 5.107 1.00 84.69 116 PHE A O 1
ATOM 937 N N . ARG A 1 117 ? 4.059 9.691 4.797 1.00 81.19 117 ARG A N 1
ATOM 938 C CA . ARG A 1 117 ? 3.529 11.025 4.597 1.00 81.19 117 ARG A CA 1
ATOM 939 C C . ARG A 1 117 ? 2.143 11.165 5.186 1.00 81.19 117 ARG A C 1
ATOM 941 O O . ARG A 1 117 ? 1.265 10.351 4.929 1.00 81.19 117 ARG A O 1
ATOM 948 N N . THR A 1 118 ? 1.946 12.270 5.888 1.00 80.19 118 THR A N 1
ATOM 949 C CA . THR A 1 118 ? 0.632 12.724 6.334 1.00 80.19 118 THR A CA 1
ATOM 950 C C . THR A 1 118 ? 0.226 13.927 5.496 1.00 80.19 118 THR A C 1
ATOM 952 O O . THR A 1 118 ? 1.000 14.871 5.343 1.00 80.19 118 THR A O 1
ATOM 955 N N . ILE A 1 119 ? -0.976 13.881 4.939 1.00 76.25 119 ILE A N 1
ATOM 956 C CA . ILE A 1 119 ? -1.610 14.953 4.187 1.00 76.25 119 ILE A CA 1
ATOM 957 C C . ILE A 1 119 ? -2.748 15.499 5.047 1.00 76.25 119 ILE A C 1
ATOM 959 O O . ILE A 1 119 ? -3.744 14.824 5.312 1.00 76.25 119 ILE A O 1
ATOM 963 N N . ASN A 1 120 ? -2.598 16.747 5.475 1.00 68.44 120 ASN A N 1
ATOM 964 C CA . ASN A 1 120 ? -3.692 17.488 6.081 1.00 68.44 120 ASN A CA 1
ATOM 965 C C . ASN A 1 120 ? -4.415 18.220 4.955 1.00 68.44 120 ASN A C 1
ATOM 967 O O . ASN A 1 120 ? -3.813 19.072 4.299 1.00 68.44 120 ASN A O 1
ATOM 971 N N . ARG A 1 121 ? -5.695 17.916 4.723 1.00 61.66 121 ARG A N 1
ATOM 972 C CA . ARG A 1 121 ? -6.481 18.721 3.781 1.00 61.66 121 ARG A CA 1
ATOM 973 C C . ARG A 1 121 ? -6.637 20.120 4.368 1.00 61.66 121 ARG A C 1
ATOM 975 O O . ARG A 1 121 ? -7.085 20.262 5.509 1.00 61.66 121 ARG A O 1
ATOM 982 N N . VAL A 1 122 ? -6.261 21.140 3.595 1.00 55.62 122 VAL A N 1
ATOM 983 C CA . VAL A 1 122 ? -6.597 22.533 3.906 1.00 55.62 122 VAL A CA 1
ATOM 984 C C . VAL A 1 122 ? -8.115 22.633 3.789 1.00 55.62 122 VAL A C 1
ATOM 986 O O . VAL A 1 122 ? -8.665 22.572 2.693 1.00 55.62 122 VAL A O 1
ATOM 989 N N . LEU A 1 123 ? -8.801 22.691 4.930 1.00 52.28 123 LEU A N 1
ATOM 990 C CA . LEU A 1 123 ? -10.252 22.835 4.996 1.00 52.28 123 LEU A CA 1
ATOM 991 C C . LEU A 1 123 ? -10.620 24.243 4.508 1.00 52.28 123 LEU A C 1
ATOM 993 O O . LEU A 1 123 ? -10.655 25.182 5.294 1.00 52.28 123 LEU A O 1
ATOM 997 N N . THR A 1 124 ? -10.893 24.412 3.216 1.00 44.69 124 THR A N 1
ATOM 998 C CA . THR A 1 124 ? -11.511 25.640 2.678 1.00 44.69 124 THR A CA 1
ATOM 999 C C . THR A 1 124 ? -13.025 25.687 2.905 1.00 44.69 124 THR A C 1
ATOM 1001 O O . THR A 1 124 ? -13.679 26.640 2.491 1.00 44.69 124 THR A O 1
ATOM 1004 N N . ILE A 1 125 ? -13.600 24.692 3.587 1.00 46.31 125 ILE A N 1
ATOM 1005 C CA . ILE A 1 125 ? -15.034 24.618 3.865 1.00 46.31 125 ILE A CA 1
ATOM 1006 C C . ILE A 1 125 ? -15.275 25.002 5.326 1.00 46.31 125 ILE A C 1
ATOM 1008 O O . ILE A 1 125 ? -15.070 24.208 6.241 1.00 46.31 125 ILE A O 1
ATOM 1012 N N . THR A 1 126 ? -15.775 26.218 5.535 1.00 43.72 126 THR A N 1
ATOM 1013 C CA . THR A 1 126 ? -16.155 26.818 6.829 1.00 43.72 126 THR A CA 1
ATOM 1014 C C . THR A 1 126 ? -17.246 26.040 7.590 1.00 43.72 126 THR A C 1
ATOM 1016 O O . THR A 1 126 ? -17.585 26.405 8.709 1.00 43.72 126 THR A O 1
ATOM 1019 N N . ASN A 1 127 ? -17.802 24.971 7.004 1.00 40.00 127 ASN A N 1
ATOM 1020 C CA . ASN A 1 127 ? -18.962 24.232 7.514 1.00 40.00 127 ASN A CA 1
ATOM 1021 C C . ASN A 1 127 ? -18.796 22.710 7.591 1.00 40.00 127 ASN A C 1
ATOM 1023 O O . ASN A 1 127 ? -19.746 22.030 7.988 1.00 40.00 127 ASN A O 1
ATOM 1027 N N . ASP A 1 128 ? -17.620 22.156 7.288 1.00 40.53 128 ASP A N 1
ATOM 1028 C CA . ASP A 1 128 ? -17.375 20.762 7.646 1.00 40.53 128 ASP A CA 1
ATOM 1029 C C . ASP A 1 128 ? -17.151 20.716 9.152 1.00 40.53 128 ASP A C 1
ATOM 1031 O O . ASP A 1 128 ? -16.051 20.956 9.657 1.00 40.53 128 ASP A O 1
ATOM 1035 N N . LYS A 1 129 ? -18.234 20.436 9.894 1.00 42.03 129 LYS A N 1
ATOM 1036 C CA . LYS A 1 129 ? -18.143 19.967 11.276 1.00 42.03 129 LYS A CA 1
ATOM 1037 C C . LYS A 1 129 ? -17.028 18.940 11.280 1.00 42.03 129 LYS A C 1
ATOM 1039 O O . LYS A 1 129 ? -17.177 17.893 10.649 1.00 42.03 129 LYS A O 1
ATOM 1044 N N . ILE A 1 130 ? -15.921 19.260 11.954 1.00 44.91 130 ILE A N 1
ATOM 1045 C CA . ILE A 1 130 ? -14.803 18.348 12.165 1.00 44.91 130 ILE A CA 1
ATOM 1046 C C . ILE A 1 130 ? -15.453 17.070 12.673 1.00 44.91 130 ILE A C 1
ATOM 1048 O O . ILE A 1 130 ? -15.938 17.023 13.805 1.00 44.91 130 ILE A O 1
ATOM 1052 N N . THR A 1 131 ? -15.593 16.073 11.801 1.00 44.56 131 THR A N 1
ATOM 1053 C CA . THR A 1 131 ? -16.312 14.851 12.138 1.00 44.56 131 THR A CA 1
ATOM 1054 C C . THR A 1 131 ? -15.311 14.027 12.930 1.00 44.56 131 THR A C 1
ATOM 1056 O O . THR A 1 131 ? -14.749 13.044 12.466 1.00 44.56 131 THR A O 1
ATOM 1059 N N . THR A 1 132 ? -15.036 14.483 14.152 1.00 45.91 132 THR A N 1
ATOM 1060 C CA . THR A 1 132 ? -14.081 13.953 15.133 1.00 45.91 132 THR A CA 1
ATOM 1061 C C . THR A 1 132 ? -14.483 12.571 15.661 1.00 45.91 132 THR A C 1
ATOM 1063 O O . THR A 1 132 ? -13.882 12.064 16.603 1.00 45.91 132 THR A O 1
ATOM 1066 N N . LYS A 1 133 ? -15.490 11.933 15.054 1.00 49.47 133 LYS A N 1
ATOM 1067 C CA . LYS A 1 133 ? -16.091 10.666 15.478 1.00 49.47 133 LYS A CA 1
ATOM 1068 C C . LYS A 1 133 ? -16.180 9.622 14.362 1.00 49.47 133 LYS A C 1
ATOM 1070 O O . LYS A 1 133 ? -17.038 8.747 14.431 1.00 49.47 133 LYS A O 1
ATOM 1075 N N . GLN A 1 134 ? -15.297 9.628 13.360 1.00 53.12 134 GLN A N 1
ATOM 1076 C CA . GLN A 1 134 ? -15.056 8.363 12.654 1.00 53.12 134 GLN A CA 1
ATOM 1077 C C . GLN A 1 134 ? -14.330 7.413 13.616 1.00 53.12 134 GLN A C 1
ATOM 1079 O O . GLN A 1 134 ? -13.103 7.381 13.696 1.00 53.12 134 GLN A O 1
ATOM 1084 N N . THR A 1 135 ? -15.116 6.662 14.395 1.00 62.72 135 THR A N 1
ATOM 1085 C CA . THR A 1 135 ? -14.628 5.570 15.247 1.00 62.72 135 THR A CA 1
ATOM 1086 C C . THR A 1 135 ? -13.957 4.499 14.408 1.00 62.72 135 THR A C 1
ATOM 1088 O O . THR A 1 135 ? -13.028 3.869 14.892 1.00 62.72 135 THR A O 1
ATOM 1091 N N . ARG A 1 136 ? -14.390 4.334 13.153 1.00 77.75 136 ARG A N 1
ATOM 1092 C CA . ARG A 1 136 ? -13.903 3.351 12.189 1.00 77.75 136 ARG A CA 1
ATOM 1093 C C . ARG A 1 136 ? -13.091 4.039 11.097 1.00 77.75 136 ARG A C 1
ATOM 1095 O O . ARG A 1 136 ? -13.645 4.773 10.285 1.00 77.75 136 ARG A O 1
ATOM 1102 N N . LYS A 1 137 ? -11.787 3.776 11.069 1.00 85.31 137 LYS A N 1
ATOM 1103 C CA . LYS A 1 137 ? -10.860 4.319 10.072 1.00 85.31 137 LYS A CA 1
ATOM 1104 C C . LYS A 1 137 ? -10.557 3.256 9.025 1.00 85.31 137 LYS A C 1
ATOM 1106 O O . LYS A 1 137 ? -10.193 2.137 9.379 1.00 85.31 137 LYS A O 1
ATOM 1111 N N . LEU A 1 138 ? -10.723 3.604 7.753 1.00 87.69 138 LEU A N 1
ATOM 1112 C CA . LEU A 1 138 ? -10.433 2.717 6.627 1.00 87.69 138 LEU A CA 1
ATOM 1113 C C . LEU A 1 138 ? -8.926 2.683 6.356 1.00 87.69 138 LEU A C 1
ATOM 1115 O O . LEU A 1 138 ? -8.290 3.732 6.239 1.00 87.69 138 LEU A O 1
ATOM 1119 N N . TYR A 1 139 ? -8.387 1.478 6.229 1.00 90.50 139 TYR A N 1
ATOM 1120 C CA . TYR A 1 139 ? -7.034 1.207 5.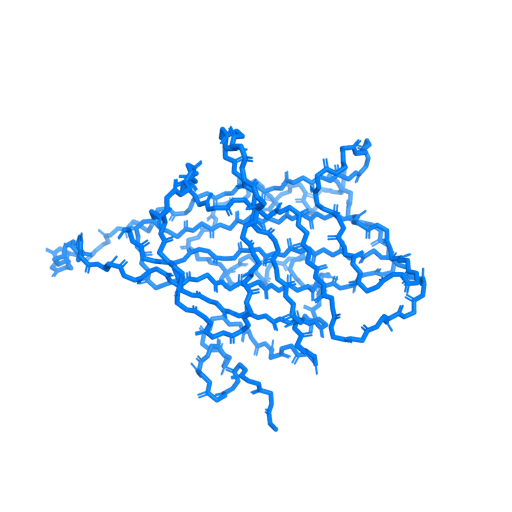771 1.00 90.50 139 TYR A CA 1
ATOM 1121 C C . TYR A 1 139 ? -7.116 0.444 4.459 1.00 90.50 139 TYR A C 1
ATOM 1123 O O . TYR A 1 139 ? -7.881 -0.512 4.339 1.00 90.50 139 TYR A O 1
ATOM 1131 N N . ILE A 1 140 ? -6.331 0.866 3.478 1.00 91.50 140 ILE A N 1
ATOM 1132 C CA . ILE A 1 140 ? -6.246 0.204 2.179 1.00 91.50 140 ILE A CA 1
ATOM 1133 C C . ILE A 1 140 ? -4.791 -0.160 1.937 1.00 91.50 140 ILE A C 1
ATOM 1135 O O . ILE A 1 140 ? -3.916 0.690 2.060 1.00 91.50 140 ILE A O 1
ATOM 1139 N N . VAL A 1 141 ? -4.531 -1.417 1.604 1.00 93.06 141 VAL A N 1
ATOM 1140 C CA . VAL A 1 141 ? -3.202 -1.926 1.271 1.00 93.06 141 VAL A CA 1
ATOM 1141 C C . VAL A 1 141 ? -3.186 -2.304 -0.190 1.00 93.06 141 VAL A C 1
ATOM 1143 O O . VAL A 1 141 ? -4.024 -3.077 -0.648 1.00 93.06 141 VAL A O 1
ATOM 1146 N N . LEU A 1 142 ? -2.214 -1.770 -0.910 1.00 93.69 142 LEU A N 1
ATOM 1147 C CA . LEU A 1 142 ? -1.963 -2.070 -2.306 1.00 93.69 142 LEU A CA 1
ATOM 1148 C C . LEU A 1 142 ? -0.548 -2.595 -2.448 1.00 93.69 142 LEU A C 1
ATOM 1150 O O . LEU A 1 142 ? 0.384 -2.065 -1.850 1.00 93.69 142 LEU A O 1
ATOM 1154 N N . VAL A 1 143 ? -0.390 -3.622 -3.265 1.00 93.69 143 VAL A N 1
ATOM 1155 C CA . VAL A 1 143 ? 0.904 -4.153 -3.664 1.00 93.69 143 VAL A CA 1
ATOM 1156 C C . VAL A 1 143 ? 1.070 -3.862 -5.142 1.00 93.69 143 VAL A C 1
ATOM 1158 O O . VAL A 1 143 ? 0.215 -4.210 -5.950 1.00 93.69 143 VAL A O 1
ATOM 1161 N N . PHE A 1 144 ? 2.179 -3.233 -5.492 1.00 93.00 144 PHE A N 1
ATOM 1162 C CA . PHE A 1 144 ? 2.615 -2.975 -6.855 1.00 93.00 144 PHE A CA 1
ATOM 1163 C C . PHE A 1 144 ? 3.846 -3.818 -7.152 1.00 93.00 144 PHE A C 1
ATOM 1165 O O . PHE A 1 144 ? 4.577 -4.210 -6.240 1.00 93.00 144 PHE A O 1
ATOM 1172 N N . LYS A 1 145 ? 4.094 -4.070 -8.436 1.00 91.75 145 LYS A N 1
ATOM 1173 C CA . LYS A 1 145 ? 5.261 -4.822 -8.887 1.00 91.75 145 LYS A CA 1
ATOM 1174 C C . LYS A 1 145 ? 5.939 -4.096 -10.038 1.00 91.75 145 LYS A C 1
ATOM 1176 O O . LYS A 1 145 ? 5.305 -3.825 -11.052 1.00 91.75 145 LYS A O 1
ATOM 1181 N N . THR A 1 146 ? 7.239 -3.847 -9.914 1.00 91.62 146 THR A N 1
ATOM 1182 C CA . THR A 1 146 ? 8.062 -3.281 -10.994 1.00 91.62 146 THR A CA 1
ATOM 1183 C C . THR A 1 146 ? 9.200 -4.228 -11.361 1.00 91.62 146 THR A C 1
ATOM 1185 O O . THR A 1 146 ? 9.640 -5.043 -10.553 1.00 91.62 146 THR A O 1
ATOM 1188 N N . LYS A 1 147 ? 9.714 -4.123 -12.593 1.00 90.44 147 LYS A N 1
ATOM 1189 C CA . LYS A 1 147 ? 10.893 -4.898 -13.027 1.00 90.44 147 LYS A CA 1
ATOM 1190 C C . LYS A 1 147 ? 12.205 -4.333 -12.477 1.00 90.44 147 LYS A C 1
ATOM 1192 O O . LYS A 1 147 ? 13.124 -5.088 -12.191 1.00 90.44 147 LYS A O 1
ATOM 1197 N N . LYS A 1 148 ? 12.293 -3.006 -12.352 1.00 89.12 148 LYS A N 1
ATOM 1198 C CA . LYS A 1 148 ? 13.465 -2.284 -11.835 1.00 89.12 148 LYS A CA 1
ATOM 1199 C C . LYS A 1 148 ? 13.119 -1.597 -10.509 1.00 89.12 148 LYS A C 1
ATOM 1201 O O . LYS A 1 148 ? 11.961 -1.183 -10.351 1.00 89.12 148 LYS A O 1
ATOM 1206 N N . PRO A 1 149 ? 14.086 -1.450 -9.589 1.00 88.69 149 PRO A N 1
ATOM 1207 C CA . PRO A 1 149 ? 13.847 -0.802 -8.308 1.00 88.69 149 PRO A CA 1
ATOM 1208 C C . PRO A 1 149 ? 13.577 0.698 -8.494 1.00 88.69 149 PRO A C 1
ATOM 1210 O O . PRO A 1 149 ? 13.963 1.307 -9.492 1.00 88.69 149 PRO A O 1
ATOM 1213 N N . ILE A 1 150 ? 12.894 1.288 -7.521 1.00 88.31 150 ILE A N 1
ATOM 1214 C CA . ILE A 1 150 ? 12.663 2.723 -7.387 1.00 88.31 150 ILE A CA 1
ATOM 1215 C C . ILE A 1 150 ? 13.852 3.329 -6.651 1.00 88.31 150 ILE A C 1
ATOM 1217 O O . ILE A 1 150 ? 14.093 3.014 -5.491 1.00 88.31 150 ILE A O 1
ATOM 1221 N N . THR A 1 151 ? 14.583 4.239 -7.281 1.00 83.25 151 THR A N 1
ATOM 1222 C CA . THR A 1 151 ? 15.760 4.848 -6.650 1.00 83.25 151 THR A CA 1
ATOM 1223 C C . THR A 1 151 ? 15.468 6.292 -6.269 1.00 83.25 151 THR A C 1
ATOM 1225 O O . THR A 1 151 ? 15.121 7.103 -7.122 1.00 83.25 151 THR A O 1
ATOM 1228 N N . ARG A 1 152 ? 15.716 6.667 -5.007 1.00 77.12 152 ARG A N 1
ATOM 1229 C CA . ARG A 1 152 ? 15.616 8.068 -4.536 1.00 77.12 152 ARG A CA 1
ATOM 1230 C C . ARG A 1 152 ? 16.553 9.044 -5.251 1.00 77.12 152 ARG A C 1
ATOM 1232 O O . ARG A 1 152 ? 16.363 10.248 -5.150 1.00 77.12 152 ARG A O 1
ATOM 1239 N N . ARG A 1 153 ? 17.581 8.528 -5.927 1.00 81.00 153 ARG A N 1
ATOM 1240 C CA . ARG A 1 153 ? 18.512 9.303 -6.759 1.00 81.00 153 ARG A CA 1
ATOM 1241 C C . ARG A 1 153 ? 17.898 9.719 -8.094 1.00 81.00 153 ARG A C 1
ATOM 1243 O O . ARG A 1 153 ? 18.439 10.611 -8.734 1.00 81.00 153 ARG A O 1
ATOM 1250 N N . ASN A 1 154 ? 16.808 9.079 -8.523 1.00 85.44 154 ASN A N 1
ATOM 1251 C CA . ASN A 1 154 ? 16.077 9.518 -9.702 1.00 85.44 154 ASN A CA 1
ATOM 1252 C C . ASN A 1 154 ? 15.421 10.879 -9.392 1.00 85.44 154 ASN A C 1
ATOM 1254 O O . ASN A 1 154 ? 14.617 10.937 -8.456 1.00 85.44 154 ASN A O 1
ATOM 1258 N N . PRO A 1 155 ? 15.732 11.954 -10.146 1.00 86.25 155 PRO A N 1
ATOM 1259 C CA . PRO A 1 155 ? 15.184 13.287 -9.899 1.00 86.25 155 PRO A CA 1
ATOM 1260 C C . PRO A 1 155 ? 13.656 13.309 -9.827 1.00 86.25 155 PRO A C 1
ATOM 1262 O O . PRO A 1 155 ? 13.097 13.955 -8.947 1.00 86.25 155 PRO A O 1
ATOM 1265 N N . THR A 1 156 ? 12.985 12.546 -10.691 1.00 88.06 156 THR A N 1
ATOM 1266 C CA . THR A 1 156 ? 11.521 12.479 -10.740 1.00 88.06 156 THR A CA 1
ATOM 1267 C C . THR A 1 156 ? 10.942 11.864 -9.468 1.00 88.06 156 THR A C 1
ATOM 1269 O O . THR A 1 156 ? 10.083 12.453 -8.823 1.00 88.06 156 THR A O 1
ATOM 1272 N N . THR A 1 157 ? 11.476 10.718 -9.037 1.00 86.31 157 THR A N 1
ATOM 1273 C CA . THR A 1 157 ? 11.062 10.065 -7.785 1.00 86.31 157 THR A CA 1
ATOM 1274 C C . THR A 1 157 ? 11.367 10.922 -6.565 1.00 86.31 157 THR A C 1
ATOM 1276 O O . THR A 1 157 ? 10.570 10.983 -5.630 1.00 86.31 157 THR A O 1
ATOM 1279 N N . HIS A 1 158 ? 12.511 11.606 -6.564 1.00 86.00 158 HIS A N 1
ATOM 1280 C CA . HIS A 1 158 ? 12.860 12.532 -5.497 1.00 86.00 158 HIS A CA 1
ATOM 1281 C C . HIS A 1 158 ? 11.873 13.699 -5.413 1.00 86.00 158 HIS A C 1
ATOM 1283 O O . HIS A 1 158 ? 11.426 14.047 -4.320 1.00 86.00 158 HIS A O 1
ATOM 1289 N N . GLN A 1 159 ? 11.524 14.290 -6.555 1.00 88.88 159 GLN A N 1
ATOM 1290 C CA . GLN A 1 159 ? 10.547 15.366 -6.632 1.00 88.88 159 GLN A CA 1
ATOM 1291 C C . GLN A 1 159 ? 9.175 14.890 -6.161 1.00 88.88 159 GLN A C 1
ATOM 1293 O O . GLN A 1 159 ? 8.580 15.554 -5.323 1.00 88.88 159 GLN A O 1
ATOM 1298 N N . ASP A 1 160 ? 8.708 13.729 -6.617 1.00 88.19 160 ASP A N 1
ATOM 1299 C CA . ASP A 1 160 ? 7.404 13.188 -6.231 1.00 88.19 160 ASP A CA 1
ATOM 1300 C C . ASP A 1 160 ? 7.324 12.901 -4.725 1.00 88.19 160 ASP A C 1
ATOM 1302 O O . ASP A 1 160 ? 6.371 13.288 -4.052 1.00 88.19 160 ASP A O 1
ATOM 1306 N N . PHE A 1 161 ? 8.363 12.306 -4.137 1.00 85.94 161 PHE A N 1
ATOM 1307 C CA . PHE A 1 161 ? 8.391 12.066 -2.691 1.00 85.94 161 PHE A CA 1
ATOM 1308 C C . PHE A 1 161 ? 8.373 13.366 -1.871 1.00 85.94 161 PHE A C 1
ATOM 1310 O O . PHE A 1 161 ? 7.816 13.382 -0.775 1.00 85.94 161 PHE A O 1
ATOM 1317 N N . ASN 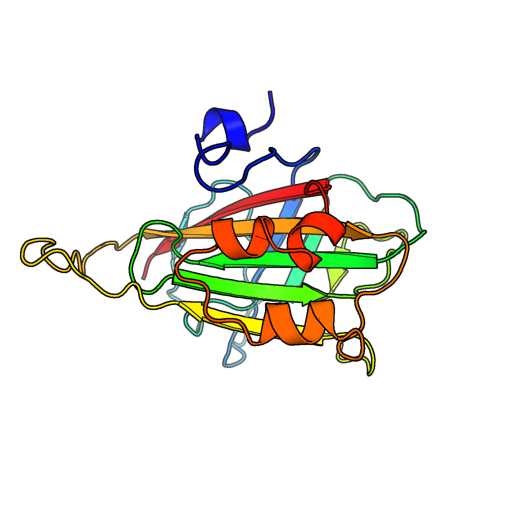A 1 162 ? 8.919 14.465 -2.395 1.00 85.88 162 ASN A N 1
ATOM 1318 C CA . ASN A 1 162 ? 8.960 15.757 -1.702 1.00 85.88 162 ASN A CA 1
ATOM 1319 C C . ASN A 1 162 ? 7.910 16.774 -2.190 1.00 85.88 162 ASN A C 1
ATOM 1321 O O . ASN A 1 162 ? 7.843 17.877 -1.650 1.00 85.88 162 ASN A O 1
ATOM 1325 N N . ALA A 1 163 ? 7.086 16.431 -3.186 1.00 84.88 163 ALA A N 1
ATOM 1326 C CA . ALA A 1 163 ? 6.030 17.295 -3.719 1.00 84.88 163 ALA A CA 1
ATOM 1327 C C . ALA A 1 163 ? 4.987 17.603 -2.639 1.00 84.88 163 ALA A C 1
ATOM 1329 O O . ALA A 1 163 ? 4.990 16.951 -1.609 1.00 84.88 163 ALA A O 1
ATOM 1330 N N . ASN A 1 164 ? 4.061 18.542 -2.835 1.00 82.00 164 ASN A N 1
ATOM 1331 C CA . ASN A 1 164 ? 2.979 18.825 -1.879 1.00 82.00 164 ASN A CA 1
ATOM 1332 C C . ASN A 1 164 ? 1.624 18.317 -2.375 1.00 82.00 164 ASN A C 1
ATOM 1334 O O . ASN A 1 164 ? 0.813 19.101 -2.850 1.00 82.00 164 ASN A O 1
ATOM 1338 N N . TYR A 1 165 ? 1.387 17.007 -2.257 1.00 79.62 165 TYR A N 1
ATOM 1339 C CA . TYR A 1 165 ? 0.098 16.418 -2.625 1.00 79.62 165 TYR A CA 1
ATOM 1340 C C . TYR A 1 165 ? -0.998 16.782 -1.625 1.00 79.62 165 TYR A C 1
ATOM 1342 O O . TYR A 1 165 ? -0.788 16.729 -0.409 1.00 79.62 165 TYR A O 1
ATOM 1350 N N . THR A 1 166 ? -2.177 17.097 -2.151 1.00 76.38 166 THR A N 1
ATOM 1351 C CA . THR A 1 166 ? -3.402 17.372 -1.394 1.00 76.38 166 THR A CA 1
ATOM 1352 C C . THR A 1 166 ? -4.270 16.128 -1.211 1.00 76.38 166 THR A C 1
ATOM 1354 O O . THR A 1 166 ? -5.084 16.077 -0.286 1.00 76.38 166 THR A O 1
ATOM 1357 N N . THR A 1 167 ? -4.072 15.106 -2.051 1.00 76.94 167 THR A N 1
ATOM 1358 C CA . THR A 1 167 ? -4.752 13.807 -1.966 1.00 76.94 167 THR A CA 1
ATOM 1359 C C . THR A 1 167 ? -3.842 12.669 -2.423 1.00 76.94 167 THR A C 1
ATOM 1361 O O . THR A 1 167 ? -2.897 12.866 -3.188 1.00 76.94 167 THR A O 1
ATOM 1364 N N . PHE A 1 168 ? -4.145 11.442 -2.004 1.00 78.12 168 PHE A N 1
ATOM 1365 C CA . PHE A 1 168 ? -3.483 10.242 -2.512 1.00 78.12 168 PHE A CA 1
ATOM 1366 C C . PHE A 1 168 ? -3.597 10.065 -4.037 1.00 78.12 168 PHE A C 1
ATOM 1368 O O . PHE A 1 168 ? -2.643 9.623 -4.680 1.00 78.12 168 PHE A O 1
ATOM 1375 N N . ALA A 1 169 ? -4.740 10.416 -4.630 1.00 80.88 169 ALA A N 1
ATOM 1376 C CA . ALA A 1 169 ? -4.963 10.252 -6.065 1.00 80.88 169 ALA A CA 1
ATOM 1377 C C . ALA A 1 169 ? -3.959 11.066 -6.905 1.00 80.88 169 ALA A C 1
ATOM 1379 O O . ALA A 1 169 ? -3.530 10.615 -7.970 1.00 80.88 169 ALA A O 1
ATOM 1380 N N . GLU A 1 170 ? -3.519 12.223 -6.401 1.00 84.81 170 GLU A N 1
ATOM 1381 C CA . GLU A 1 170 ? -2.460 13.019 -7.032 1.00 84.81 170 GLU A CA 1
ATOM 1382 C C . GLU A 1 170 ? -1.112 12.290 -7.026 1.00 84.81 170 GLU A C 1
ATOM 1384 O O . GLU A 1 170 ? -0.405 12.313 -8.031 1.00 84.81 170 GLU A O 1
ATOM 1389 N N . PHE A 1 171 ? -0.775 11.579 -5.942 1.00 86.69 171 PHE A N 1
ATOM 1390 C CA . PHE A 1 171 ? 0.440 10.765 -5.901 1.00 86.69 171 PHE A CA 1
ATOM 1391 C C . PHE A 1 171 ? 0.386 9.618 -6.916 1.00 86.69 171 PHE A C 1
ATOM 1393 O O . PHE A 1 171 ? 1.357 9.408 -7.637 1.00 86.69 171 PHE A O 1
ATOM 1400 N N . LEU A 1 172 ? -0.737 8.903 -7.043 1.00 86.69 172 LEU A N 1
ATOM 1401 C CA . LEU A 1 172 ? -0.859 7.864 -8.079 1.00 86.69 172 LEU A CA 1
ATOM 1402 C C . LEU A 1 172 ? -0.796 8.422 -9.503 1.00 86.69 172 LEU A C 1
ATOM 1404 O O . LEU A 1 172 ? -0.375 7.716 -10.417 1.00 86.69 172 LEU A O 1
ATOM 1408 N N . SER A 1 173 ? -1.198 9.678 -9.684 1.00 87.75 173 SER A N 1
ATOM 1409 C CA . SER A 1 173 ? -1.149 10.367 -10.975 1.00 87.75 173 SER A CA 1
ATOM 1410 C C . SER A 1 173 ? 0.232 10.958 -11.291 1.00 87.75 173 SER A C 1
ATOM 1412 O O . SER A 1 173 ? 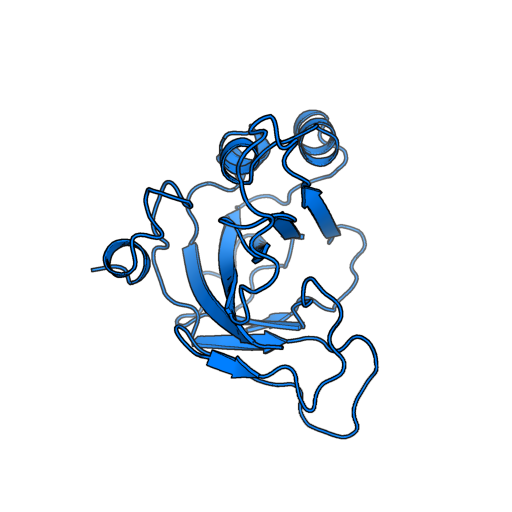0.457 11.400 -12.419 1.00 87.75 173 SER A O 1
ATOM 1414 N N . SER A 1 174 ? 1.156 10.966 -10.323 1.00 90.56 174 SER A N 1
ATOM 1415 C CA . SER A 1 174 ? 2.546 11.393 -10.514 1.00 90.56 174 SER A CA 1
ATOM 1416 C C . SER A 1 174 ? 3.320 10.438 -11.424 1.00 90.56 174 SER A C 1
ATOM 1418 O O . SER A 1 174 ? 2.888 9.317 -11.688 1.00 90.56 174 SER A O 1
ATOM 1420 N N . GLU A 1 175 ? 4.499 10.849 -11.883 1.00 91.06 175 GLU A N 1
ATOM 1421 C CA . GLU A 1 175 ? 5.356 9.994 -12.709 1.00 91.06 175 GLU A CA 1
ATOM 1422 C C . GLU A 1 175 ? 5.808 8.735 -11.952 1.00 91.06 175 GLU A C 1
ATOM 1424 O O . GLU A 1 175 ? 5.820 7.639 -12.514 1.00 91.06 175 GLU A O 1
ATOM 1429 N N . THR A 1 176 ? 6.086 8.849 -10.650 1.00 89.69 176 THR A N 1
ATOM 1430 C CA . THR A 1 176 ? 6.376 7.689 -9.794 1.00 89.69 176 THR A CA 1
ATOM 1431 C C . THR A 1 176 ? 5.155 6.783 -9.630 1.00 89.69 176 THR A C 1
ATOM 1433 O O . THR A 1 176 ? 5.287 5.560 -9.688 1.00 89.69 176 THR A O 1
ATOM 1436 N N . GLY A 1 177 ? 3.961 7.359 -9.474 1.00 88.50 177 GLY A N 1
ATOM 1437 C CA . GLY A 1 177 ? 2.704 6.608 -9.420 1.00 88.50 177 GLY A CA 1
ATOM 1438 C C . GLY A 1 177 ? 2.417 5.848 -10.720 1.00 88.50 177 GLY A C 1
ATOM 1439 O O . GLY A 1 177 ? 2.128 4.653 -10.693 1.00 88.50 177 GLY A O 1
ATOM 1440 N N . LYS A 1 178 ? 2.612 6.497 -11.872 1.00 90.56 178 LYS A N 1
ATOM 1441 C CA . LYS A 1 178 ? 2.515 5.861 -13.196 1.00 90.56 178 LYS A CA 1
ATOM 1442 C C . LYS A 1 178 ? 3.546 4.748 -13.375 1.00 90.56 178 LYS A C 1
ATOM 1444 O O . LYS A 1 178 ? 3.219 3.707 -13.939 1.00 90.56 178 LYS A O 1
ATOM 1449 N N . TYR A 1 179 ? 4.768 4.946 -12.877 1.00 91.31 179 TYR A N 1
ATOM 1450 C CA . TYR A 1 179 ? 5.829 3.940 -12.924 1.00 91.31 179 TYR A CA 1
ATOM 1451 C C . TYR A 1 179 ? 5.500 2.690 -12.090 1.00 91.31 179 TYR A C 1
ATOM 1453 O O . TYR A 1 179 ? 5.820 1.578 -12.510 1.00 91.31 179 TYR A O 1
ATOM 1461 N N . LEU A 1 180 ? 4.832 2.850 -10.939 1.00 90.75 180 LEU A N 1
ATOM 1462 C CA . LEU A 1 180 ? 4.306 1.725 -10.150 1.00 90.75 180 LEU A CA 1
ATOM 1463 C C . LEU A 1 180 ? 3.250 0.919 -10.922 1.00 90.75 180 LEU A C 1
ATOM 1465 O O . LEU A 1 180 ? 3.136 -0.292 -10.729 1.00 90.75 180 LEU A O 1
ATOM 1469 N N . GLY A 1 181 ? 2.502 1.584 -11.804 1.00 90.25 181 GLY A N 1
ATOM 1470 C CA . GLY A 1 181 ? 1.500 0.966 -12.659 1.00 90.25 181 GLY A CA 1
ATOM 1471 C C . GLY A 1 181 ? 0.241 0.554 -11.896 1.00 90.25 181 GLY A C 1
ATOM 1472 O O . GLY A 1 181 ? -0.183 1.198 -10.940 1.00 90.25 181 GLY A O 1
ATOM 1473 N N . THR A 1 182 ? -0.395 -0.524 -12.351 1.00 90.38 182 THR A N 1
ATOM 1474 C CA . THR A 1 182 ? -1.621 -1.046 -11.728 1.00 90.38 182 THR A CA 1
ATOM 1475 C C . THR A 1 182 ? -1.262 -1.958 -10.551 1.00 90.38 182 THR A C 1
ATOM 1477 O O . THR A 1 182 ? -0.331 -2.759 -10.682 1.00 90.38 182 THR A O 1
ATOM 1480 N N . PRO A 1 183 ? -1.969 -1.873 -9.406 1.00 91.88 183 PRO A N 1
ATOM 1481 C CA . PRO A 1 183 ? -1.696 -2.749 -8.274 1.00 91.88 183 PRO A CA 1
ATOM 1482 C C . PRO A 1 183 ? -1.914 -4.219 -8.654 1.00 91.88 183 PRO A C 1
ATOM 1484 O O . PRO A 1 183 ? -2.921 -4.587 -9.259 1.00 91.88 183 PRO A O 1
ATOM 1487 N N . VAL A 1 184 ? -0.965 -5.072 -8.280 1.00 91.94 184 VAL A N 1
ATOM 1488 C CA . VAL A 1 184 ? -1.044 -6.518 -8.508 1.00 91.94 184 VAL A CA 1
ATOM 1489 C C . VAL A 1 184 ? -1.955 -7.188 -7.493 1.00 91.94 184 VAL A C 1
ATOM 1491 O O . VAL A 1 184 ? -2.735 -8.052 -7.869 1.00 91.94 184 VAL A O 1
ATOM 1494 N N . ALA A 1 185 ? -1.912 -6.741 -6.239 1.00 91.69 185 ALA A N 1
ATOM 1495 C CA . ALA A 1 185 ? -2.763 -7.248 -5.176 1.00 91.69 185 ALA A CA 1
ATOM 1496 C C . ALA A 1 185 ? -3.260 -6.105 -4.298 1.00 91.69 185 ALA A C 1
ATOM 1498 O O . ALA A 1 185 ? -2.608 -5.064 -4.182 1.00 91.69 185 ALA A O 1
ATOM 1499 N N . GLY A 1 186 ? -4.406 -6.292 -3.657 1.00 92.19 186 GLY A N 1
ATOM 1500 C CA . GLY A 1 186 ? -4.873 -5.332 -2.674 1.00 92.19 186 GLY A CA 1
ATOM 1501 C C . GLY A 1 186 ? -5.840 -5.912 -1.665 1.00 92.19 186 GLY A C 1
ATOM 1502 O O . GLY A 1 186 ? -6.454 -6.958 -1.862 1.00 92.19 186 GLY A O 1
ATOM 1503 N N . SER A 1 187 ? -5.959 -5.198 -0.558 1.00 92.81 187 SER A N 1
ATOM 1504 C CA . SER A 1 187 ? -6.897 -5.481 0.516 1.00 92.81 187 SER A CA 1
ATOM 1505 C C . SER A 1 187 ? -7.282 -4.185 1.206 1.00 92.81 187 SER A C 1
ATOM 1507 O O . SER A 1 187 ? -6.641 -3.147 1.048 1.00 92.81 187 SER A O 1
ATOM 1509 N N . TYR A 1 188 ? -8.361 -4.233 1.961 1.00 91.94 188 TYR A N 1
ATOM 1510 C CA . TYR A 1 188 ? -8.785 -3.147 2.816 1.00 91.94 188 TYR A CA 1
ATOM 1511 C C . TYR A 1 188 ? -9.286 -3.741 4.120 1.00 91.94 188 TYR A C 1
ATOM 1513 O O . TYR A 1 188 ? -9.778 -4.866 4.160 1.00 91.94 188 TYR A O 1
ATOM 1521 N N . PHE A 1 189 ? -9.177 -2.970 5.183 1.00 90.75 189 PHE A N 1
ATOM 1522 C CA . PHE A 1 189 ? -9.678 -3.335 6.493 1.00 90.75 189 PHE A CA 1
ATOM 1523 C C . PHE A 1 189 ? -9.984 -2.067 7.270 1.00 90.75 189 PHE A C 1
ATOM 1525 O O . PHE A 1 189 ? -9.656 -0.951 6.860 1.00 90.75 189 PHE A O 1
ATOM 1532 N N . TYR A 1 190 ? -10.643 -2.226 8.402 1.00 88.62 190 TYR A N 1
ATOM 1533 C CA . TYR A 1 190 ? -11.049 -1.105 9.219 1.00 88.62 190 TYR A CA 1
ATOM 1534 C C . TYR A 1 190 ? -10.452 -1.238 10.595 1.00 88.62 190 TYR A C 1
ATOM 1536 O O . TYR A 1 190 ? -10.536 -2.298 11.203 1.00 88.62 190 TYR A O 1
ATOM 1544 N N . ILE A 1 191 ? -9.897 -0.146 11.104 1.00 85.31 191 ILE A N 1
ATOM 1545 C CA . ILE A 1 191 ? -9.426 -0.096 12.477 1.00 85.31 191 ILE A CA 1
ATOM 1546 C C . ILE A 1 191 ? -10.319 0.836 13.279 1.00 85.31 191 ILE A C 1
ATOM 1548 O O . ILE A 1 191 ? -10.507 1.998 12.902 1.00 85.31 191 ILE A O 1
ATOM 1552 N N . THR A 1 192 ? -10.829 0.339 14.400 1.00 83.69 192 THR A N 1
ATOM 1553 C CA . THR A 1 192 ? -11.517 1.144 15.404 1.00 83.69 192 THR A CA 1
ATOM 1554 C C . THR A 1 192 ? -10.627 1.438 16.598 1.00 83.69 192 THR A C 1
ATOM 1556 O O . THR A 1 192 ? -9.734 0.658 16.928 1.00 83.69 192 THR A O 1
ATOM 1559 N N . ARG A 1 193 ? -10.838 2.604 17.213 1.00 71.56 193 ARG A N 1
ATOM 1560 C CA . ARG A 1 193 ? -10.145 2.982 18.449 1.00 71.56 193 ARG A CA 1
ATOM 1561 C C . ARG A 1 193 ? -10.634 2.165 19.637 1.00 71.56 193 ARG A C 1
ATOM 1563 O O . ARG A 1 193 ? -11.849 1.877 19.667 1.00 71.56 193 ARG A O 1
#

Secondary structure (DSSP, 8-state):
--HHHHTT-TTTTSSS--SEEEEEEEEEPSS--SSPPPEE-TT-EEE-TTS-PPSSPEEEEEEESSPPPSSSEEEEEEEE-TTSSSEEEEEEEEEEP-SSSEEES----TT-EEEEEEE------TT----TT--EEEEEEEEEEESS---TTSHHHHHHHHS--SSHHHHHHSHHHHHH-S-SEEEEEEEE-

pLDDT: mean 79.73, std 12.94, range [40.0, 93.69]

Sequence (193 aa):
MPVFYVTSLSPSIIPNAPASGIDYIVLNEYVASKGPLPEIRTGDHFSKLPYKFREPVYLKKVALQDPMNQEGFYHVLLLFNPHGNPEAMNLYYNRPATLSRDIELVIPNWDEGAFFRTINRVLTITNDKITTKQTRKLYIVLVFKTKKPITRRNPTTHQDFNANYTTFAEFLSSETGKYLGTPVAGSYFYITR